Protein AF-A0A2S0X0D0-F1 (afdb_monomer)

Mean predicted aligned error: 19.36 Å

Sequence (242 aa):
MPTRSPTGRLVRTFDMPSSLVGGAATLRWREGRSEGPDQRSAAPPPPLPEPRTGLAVRLSVTADQSASEPEASLADEPEVRRALAAGDRTSVSTVVAGHPSSPLAWTELADLADSEGRAIESFAFASVAADFAREQLTAAGWQPGDLVPWSDEPNRAYLRALDTQRRAAQSLGLGDRAARLADELATADAGAPARIASEFTPTQLITIISTSETFTPATSVETHTGDPLAEPAASDAAAGED

Solvent-accessible surface area (backbone atoms only — not comparable to full-atom values): 15730 Å² total; per-residue (Å²): 136,90,82,82,86,85,86,89,80,86,77,82,81,82,87,75,86,88,82,82,86,89,82,86,83,80,86,75,88,78,90,79,88,78,84,87,86,85,91,79,90,85,86,83,84,84,86,84,83,83,90,79,89,75,96,69,86,72,81,74,76,70,81,72,71,68,75,74,68,88,69,33,54,43,78,81,55,69,66,59,54,48,52,60,70,73,43,59,85,83,42,40,64,57,51,24,71,76,36,77,79,40,25,53,40,27,20,53,45,11,53,52,27,47,61,70,66,36,40,68,57,8,28,53,32,8,48,54,9,34,50,43,33,49,54,46,21,41,74,60,68,40,54,97,76,51,54,41,50,64,86,43,68,47,32,40,31,36,54,49,8,33,51,49,25,22,54,20,26,50,78,72,68,36,55,73,59,19,51,53,33,50,54,50,40,43,50,24,26,72,61,42,66,63,48,44,60,71,77,61,54,62,75,71,80,77,72,73,72,72,85,80,82,78,79,80,81,78,76,83,80,83,85,83,86,80,84,86,90,82,83,94,79,80,91,81,85,87,83,82,89,134

pLDDT: mean 72.78, std 25.24, range [27.59, 98.81]

Structure (mmCIF, N/CA/C/O backbone):
data_AF-A0A2S0X0D0-F1
#
_entry.id   AF-A0A2S0X0D0-F1
#
loop_
_atom_site.group_PDB
_atom_site.id
_atom_site.type_symbol
_atom_site.label_atom_id
_atom_site.label_alt_id
_atom_site.label_comp_id
_atom_site.label_asym_id
_atom_site.label_entity_id
_atom_site.label_seq_id
_atom_site.pdbx_PDB_ins_code
_atom_site.Cartn_x
_atom_site.Cartn_y
_atom_site.Cartn_z
_atom_site.occupancy
_atom_site.B_iso_or_equiv
_atom_site.auth_seq_id
_atom_site.auth_comp_id
_atom_site.auth_asym_id
_atom_site.auth_atom_id
_atom_site.pdbx_PDB_model_num
ATOM 1 N N . MET A 1 1 ? -28.721 -32.903 32.006 1.00 27.59 1 MET A N 1
ATOM 2 C CA . MET A 1 1 ? -28.078 -32.323 33.208 1.00 27.59 1 MET A CA 1
ATOM 3 C C . MET A 1 1 ? -26.583 -32.627 33.154 1.00 27.59 1 MET A C 1
ATOM 5 O O . MET A 1 1 ? -26.230 -33.594 32.498 1.00 27.59 1 MET A O 1
ATOM 9 N N . PRO A 1 2 ? -25.732 -31.734 33.676 1.00 43.16 2 PRO A N 1
ATOM 10 C CA . PRO A 1 2 ? -24.650 -31.040 32.958 1.00 43.16 2 PRO A CA 1
ATOM 11 C C . PRO A 1 2 ? -23.263 -31.627 33.356 1.00 43.16 2 PRO A C 1
ATOM 13 O O . PRO A 1 2 ? -23.245 -32.633 34.044 1.00 43.16 2 PRO A O 1
ATOM 16 N N . THR A 1 3 ? -22.059 -31.204 32.946 1.00 38.88 3 THR A N 1
ATOM 17 C CA . THR A 1 3 ? -21.453 -29.869 32.786 1.00 38.88 3 THR A CA 1
ATOM 18 C C . THR A 1 3 ? -20.073 -29.967 32.088 1.00 38.88 3 THR A C 1
ATOM 20 O O . THR A 1 3 ? -19.271 -30.818 32.453 1.00 38.88 3 THR A O 1
ATOM 23 N N . ARG A 1 4 ? -19.797 -29.001 31.195 1.00 33.59 4 ARG A N 1
ATOM 24 C CA . ARG A 1 4 ? -18.553 -28.212 30.974 1.00 33.59 4 ARG A CA 1
ATOM 25 C C . ARG A 1 4 ? -17.163 -28.870 30.774 1.00 33.59 4 ARG A C 1
ATOM 27 O O . ARG A 1 4 ? -16.582 -29.440 31.687 1.00 33.59 4 ARG A O 1
ATOM 34 N N . SER A 1 5 ? -16.569 -28.548 29.613 1.00 45.56 5 SER A N 1
ATOM 35 C CA . SER A 1 5 ? -15.119 -28.431 29.326 1.00 45.56 5 SER A CA 1
ATOM 36 C C . SER A 1 5 ? -14.435 -27.343 30.183 1.00 45.56 5 SER A C 1
ATOM 38 O O . SER A 1 5 ? -15.152 -26.513 30.753 1.00 45.56 5 SER A O 1
ATOM 40 N N . PRO A 1 6 ? -13.082 -27.257 30.238 1.00 52.06 6 PRO A N 1
ATOM 41 C CA . PRO A 1 6 ? -12.388 -26.416 29.239 1.00 52.06 6 PRO A CA 1
ATOM 42 C C . PRO A 1 6 ? -10.907 -26.775 28.898 1.00 52.06 6 PRO A C 1
ATOM 44 O O . PRO A 1 6 ? -10.131 -27.213 29.735 1.00 52.06 6 PRO A O 1
ATOM 47 N N . THR A 1 7 ? -10.525 -26.476 27.650 1.00 49.34 7 THR A N 1
ATOM 48 C CA . THR A 1 7 ? -9.229 -25.893 27.222 1.00 49.34 7 THR A CA 1
ATOM 49 C C . THR A 1 7 ? -7.911 -26.660 27.444 1.00 49.34 7 THR A C 1
ATOM 51 O O . THR A 1 7 ? -7.270 -26.544 28.482 1.00 49.34 7 THR A O 1
ATOM 54 N N . GLY A 1 8 ? -7.398 -27.286 26.376 1.00 39.06 8 GLY A N 1
ATOM 55 C CA . GLY A 1 8 ? -5.989 -27.678 26.229 1.00 39.06 8 GLY A CA 1
ATOM 56 C C . GLY A 1 8 ? -5.302 -26.868 25.125 1.00 39.06 8 GLY A C 1
ATOM 57 O O . GLY A 1 8 ? -5.227 -27.310 23.983 1.00 39.06 8 GLY A O 1
ATOM 58 N N . ARG A 1 9 ? -4.834 -25.658 25.454 1.00 44.38 9 ARG A N 1
ATOM 59 C CA . ARG A 1 9 ? -3.967 -24.824 24.603 1.00 44.38 9 ARG A CA 1
ATOM 60 C C . ARG A 1 9 ? -2.523 -25.309 24.786 1.00 44.38 9 ARG A C 1
ATOM 62 O O . ARG A 1 9 ? -1.982 -25.175 25.879 1.00 44.38 9 ARG A O 1
ATOM 69 N N . LEU A 1 10 ? -1.895 -25.848 23.740 1.00 42.38 10 LEU A N 1
ATOM 70 C CA . LEU A 1 10 ? -0.453 -26.117 23.735 1.00 42.38 10 LEU A CA 1
ATOM 71 C C . LEU A 1 10 ? 0.308 -24.785 23.669 1.00 42.38 10 LEU A C 1
ATOM 73 O O . LEU A 1 10 ? 0.373 -24.143 22.624 1.00 42.38 10 LEU A O 1
ATOM 77 N N . VAL A 1 11 ? 0.875 -24.373 24.801 1.00 42.16 11 VAL A N 1
ATOM 78 C CA . VAL A 1 11 ? 1.899 -23.328 24.873 1.00 42.16 11 VAL A CA 1
ATOM 79 C C . VAL A 1 11 ? 3.243 -24.019 24.654 1.00 42.16 11 VAL A C 1
ATOM 81 O O . VAL A 1 11 ? 3.678 -24.801 25.495 1.00 42.16 11 VAL A O 1
ATOM 84 N N . ARG A 1 12 ? 3.902 -23.767 23.518 1.00 44.38 12 ARG A N 1
ATOM 85 C CA . ARG A 1 12 ? 5.331 -24.070 23.377 1.00 44.38 12 ARG A CA 1
ATOM 86 C C . ARG A 1 12 ? 6.108 -22.959 24.078 1.00 44.38 12 ARG A C 1
ATOM 88 O O . ARG A 1 12 ? 6.278 -21.877 23.530 1.00 44.38 12 ARG A O 1
ATOM 95 N N . THR A 1 13 ? 6.538 -23.231 25.303 1.00 42.97 13 THR A N 1
ATOM 96 C CA . THR A 1 13 ? 7.598 -22.490 25.990 1.00 42.97 13 THR A CA 1
ATOM 97 C C . THR A 1 13 ? 8.904 -22.706 25.233 1.00 42.97 13 THR A C 1
ATOM 99 O O . THR A 1 13 ? 9.394 -23.832 25.159 1.00 42.97 13 THR A O 1
ATOM 102 N N . PHE A 1 14 ? 9.435 -21.643 24.631 1.00 36.97 14 PHE A N 1
ATOM 103 C CA . PHE A 1 14 ? 10.783 -21.630 24.075 1.00 36.97 14 PHE A CA 1
ATOM 104 C C . PHE A 1 14 ? 11.721 -21.093 25.159 1.00 36.97 14 PHE A C 1
ATOM 106 O O . PHE A 1 14 ? 11.665 -19.919 25.518 1.00 36.97 14 PHE A O 1
ATOM 113 N N . ASP A 1 15 ? 12.497 -22.006 25.731 1.00 38.94 15 ASP A N 1
ATOM 114 C CA . ASP A 1 15 ? 13.543 -21.753 26.716 1.00 38.94 15 ASP A CA 1
ATOM 115 C C . ASP A 1 15 ? 14.796 -21.250 25.975 1.00 38.94 15 ASP A C 1
ATOM 117 O O . ASP A 1 15 ? 15.250 -21.879 25.016 1.00 38.94 15 ASP A O 1
ATOM 121 N N . MET A 1 16 ? 15.316 -20.086 26.366 1.00 43.91 16 MET A N 1
ATOM 122 C CA . MET A 1 16 ? 16.569 -19.518 25.852 1.00 43.91 16 MET A CA 1
ATOM 123 C C . MET A 1 16 ? 17.591 -19.474 26.993 1.00 43.91 16 MET A C 1
ATOM 125 O O . MET A 1 16 ? 17.271 -18.938 28.057 1.00 43.91 16 MET A O 1
ATOM 129 N N . PRO A 1 17 ? 18.826 -19.971 26.799 1.00 54.91 17 PRO A N 1
ATOM 130 C CA . PRO A 1 17 ? 19.846 -19.897 27.826 1.00 54.91 17 PRO A CA 1
ATOM 131 C C . PRO A 1 17 ? 20.447 -18.489 27.922 1.00 54.91 17 PRO A C 1
ATOM 133 O O . PRO A 1 17 ? 20.983 -17.936 26.962 1.00 54.91 17 PRO A O 1
ATOM 136 N N . SER A 1 18 ? 20.398 -17.952 29.141 1.00 41.56 18 SER A N 1
ATOM 137 C CA . SER A 1 18 ? 21.202 -16.832 29.630 1.00 41.56 18 SER A CA 1
ATOM 138 C C . SER A 1 18 ? 22.698 -17.125 29.524 1.00 41.56 18 SER A C 1
ATOM 140 O O . SER A 1 18 ? 23.140 -18.152 30.039 1.00 41.56 18 SER A O 1
ATOM 142 N N . SER A 1 19 ? 23.490 -16.180 29.000 1.00 39.50 19 SER A N 1
ATOM 143 C CA . SER A 1 19 ? 24.753 -15.739 29.626 1.00 39.50 19 SER A CA 1
ATOM 144 C C . SER A 1 19 ? 25.438 -14.577 28.896 1.00 39.50 19 SER A C 1
ATOM 146 O O . SER A 1 19 ? 25.469 -14.537 27.671 1.00 39.50 19 SER A O 1
ATOM 148 N N . LEU A 1 20 ? 26.078 -13.740 29.730 1.00 40.62 20 LEU A N 1
ATOM 149 C CA . LEU A 1 20 ? 27.108 -12.708 29.485 1.00 40.62 20 LEU A CA 1
ATOM 150 C C . LEU A 1 20 ? 26.586 -11.350 28.982 1.00 40.62 20 LEU A C 1
ATOM 152 O O . LEU A 1 20 ? 26.280 -11.181 27.813 1.00 40.62 20 LEU A O 1
ATOM 156 N N . VAL A 1 21 ? 26.316 -10.357 29.842 1.00 36.69 21 VAL A N 1
ATOM 157 C CA . VAL A 1 21 ? 27.215 -9.572 30.730 1.00 36.69 21 VAL A CA 1
ATOM 158 C C . VAL A 1 21 ? 28.409 -8.945 30.003 1.00 36.69 21 VAL A C 1
ATOM 160 O O . VAL A 1 21 ? 29.403 -9.611 29.743 1.00 36.69 21 VAL A O 1
ATOM 163 N N . GLY A 1 22 ? 28.337 -7.615 29.863 1.00 33.38 22 GLY A N 1
ATOM 164 C CA . GLY A 1 22 ? 29.472 -6.715 30.081 1.00 33.38 22 GLY A CA 1
ATOM 165 C C . GLY A 1 22 ? 30.058 -6.048 28.838 1.00 33.38 22 GLY A C 1
ATOM 166 O O . GLY A 1 22 ? 30.705 -6.701 28.032 1.00 33.38 22 GLY A O 1
ATOM 167 N N . GLY A 1 23 ? 29.933 -4.718 28.745 1.00 34.59 23 GLY A N 1
ATOM 168 C CA . GLY A 1 23 ? 30.764 -3.928 27.830 1.00 34.59 23 GLY A CA 1
ATOM 169 C C . GLY A 1 23 ? 30.219 -2.547 27.478 1.00 34.59 23 GLY A C 1
ATOM 170 O O . GLY A 1 23 ? 29.888 -2.299 26.326 1.00 34.59 23 GLY A O 1
ATOM 171 N N . ALA A 1 24 ? 30.134 -1.634 28.449 1.00 37.81 24 ALA A N 1
ATOM 172 C CA . ALA A 1 24 ? 29.925 -0.215 28.166 1.00 37.81 24 ALA A CA 1
ATOM 173 C C . ALA A 1 24 ? 31.197 0.374 27.526 1.00 37.81 24 ALA A C 1
ATOM 175 O O . ALA A 1 24 ? 32.248 0.419 28.164 1.00 37.81 24 ALA A O 1
ATOM 176 N N . ALA A 1 25 ? 31.107 0.817 26.271 1.00 37.94 25 ALA A N 1
ATOM 177 C CA . ALA A 1 25 ? 32.189 1.503 25.573 1.00 37.94 25 ALA A CA 1
ATOM 178 C C . ALA A 1 25 ? 32.072 3.021 25.784 1.00 37.94 25 ALA A C 1
ATOM 180 O O . ALA A 1 25 ? 31.285 3.704 25.133 1.00 37.94 25 ALA A O 1
ATOM 181 N N . THR A 1 26 ? 32.860 3.560 26.712 1.00 43.97 26 THR A N 1
ATOM 182 C CA . THR A 1 26 ? 33.075 5.001 26.878 1.00 43.97 26 THR A CA 1
ATOM 183 C C . THR A 1 26 ? 34.077 5.492 25.831 1.00 43.97 26 THR A C 1
ATOM 185 O O . THR A 1 26 ? 35.267 5.184 25.892 1.00 43.97 26 THR A O 1
ATOM 188 N N . LEU A 1 27 ? 33.605 6.290 24.873 1.00 35.12 27 LEU A N 1
ATOM 189 C CA . LEU A 1 27 ? 34.458 7.029 23.942 1.00 35.12 27 LEU A CA 1
ATOM 190 C C . LEU A 1 27 ? 35.127 8.195 24.682 1.00 35.12 27 LEU A C 1
ATOM 192 O O . LEU A 1 27 ? 34.501 9.202 25.007 1.00 35.12 27 LEU A O 1
ATOM 196 N N . ARG A 1 28 ? 36.422 8.038 24.968 1.00 42.31 28 ARG A N 1
ATOM 197 C CA . ARG A 1 28 ? 37.290 9.071 25.542 1.00 42.31 28 ARG A CA 1
ATOM 198 C C . ARG A 1 28 ? 38.014 9.802 24.411 1.00 42.31 28 ARG A C 1
ATOM 200 O O . ARG A 1 28 ? 38.946 9.257 23.824 1.00 42.31 28 ARG A O 1
ATOM 207 N N . TRP A 1 29 ? 37.612 11.043 24.148 1.00 32.16 29 TRP A N 1
ATOM 208 C CA . TRP A 1 29 ? 38.350 11.983 23.303 1.00 32.16 29 TRP A CA 1
ATOM 209 C C . TRP A 1 29 ? 39.761 12.221 23.867 1.00 32.16 29 TRP A C 1
ATOM 211 O O . TRP A 1 29 ? 39.926 12.497 25.058 1.00 32.16 29 TRP A O 1
ATOM 221 N N . ARG A 1 30 ? 40.788 12.087 23.017 1.00 41.81 30 ARG A N 1
ATOM 222 C CA . ARG A 1 30 ? 42.187 12.412 23.325 1.00 41.81 30 ARG A CA 1
ATOM 223 C C . ARG A 1 30 ? 42.607 13.607 22.471 1.00 41.81 30 ARG A C 1
ATOM 225 O O . ARG A 1 30 ? 42.846 13.461 21.280 1.00 41.81 30 ARG A O 1
ATOM 232 N N . GLU A 1 31 ? 42.716 14.756 23.125 1.00 41.22 31 GLU A N 1
ATOM 233 C CA . GLU A 1 31 ? 43.345 15.978 22.624 1.00 41.22 31 GLU A CA 1
ATOM 234 C C . GLU A 1 31 ? 44.841 15.715 22.371 1.00 41.22 31 GLU A C 1
ATOM 236 O O . GLU A 1 31 ? 45.587 15.374 23.294 1.00 41.22 31 GLU A O 1
ATOM 241 N N . GLY A 1 32 ? 45.275 15.831 21.118 1.00 38.59 32 GLY A N 1
ATOM 242 C CA . GLY A 1 32 ? 46.667 15.681 20.705 1.00 38.59 32 GLY A CA 1
ATOM 243 C C . GLY A 1 32 ? 47.244 17.020 20.269 1.00 38.59 32 GLY A C 1
ATOM 244 O O . GLY A 1 32 ? 47.163 17.378 19.100 1.00 38.59 32 GLY A O 1
ATOM 245 N N . ARG A 1 33 ? 47.849 17.751 21.210 1.00 42.00 33 ARG A N 1
ATOM 246 C CA . ARG A 1 33 ? 48.748 18.874 20.920 1.00 42.00 33 ARG A CA 1
ATOM 247 C C . ARG A 1 33 ? 50.079 18.291 20.434 1.00 42.00 33 ARG A C 1
ATOM 249 O O . ARG A 1 33 ? 50.662 17.453 21.120 1.00 42.00 33 ARG A O 1
ATOM 256 N N . SER A 1 34 ? 50.573 18.711 19.276 1.00 38.59 34 SER A N 1
ATOM 257 C CA . SER A 1 34 ? 51.947 18.417 18.855 1.00 38.59 34 SER A CA 1
ATOM 258 C C . SER A 1 34 ? 52.547 19.643 18.184 1.00 38.59 34 SER A C 1
ATOM 260 O O . SER A 1 34 ? 52.054 20.131 17.170 1.00 38.59 34 SER A O 1
ATOM 262 N N . GLU A 1 35 ? 53.571 20.164 18.851 1.00 38.06 35 GLU A N 1
ATOM 263 C CA . GLU A 1 35 ? 54.447 21.245 18.422 1.00 38.06 35 GLU A CA 1
ATOM 264 C C . GLU A 1 35 ? 55.331 20.780 17.250 1.00 38.06 35 GLU A C 1
ATOM 266 O O . GLU A 1 35 ? 55.657 19.597 17.135 1.00 38.06 35 GLU A O 1
ATOM 271 N N . GLY A 1 36 ? 55.676 21.715 16.359 1.00 41.19 36 GLY A N 1
ATOM 272 C CA . GLY A 1 36 ? 56.482 21.460 15.160 1.00 41.19 36 GLY A CA 1
ATOM 273 C C . GLY A 1 36 ? 57.984 21.320 15.430 1.00 41.19 36 GLY A C 1
ATOM 274 O O . GLY A 1 36 ? 58.429 21.407 16.575 1.00 41.19 36 GLY A O 1
ATOM 275 N N . PRO A 1 37 ? 58.781 21.170 14.358 1.00 45.69 37 PRO A N 1
ATOM 276 C CA . PRO A 1 37 ? 60.040 21.909 14.340 1.00 45.69 37 PRO A CA 1
ATOM 277 C C . PRO A 1 37 ? 60.432 22.517 12.979 1.00 45.69 37 PRO A C 1
ATOM 279 O O . PRO A 1 37 ? 60.102 22.021 11.906 1.00 45.69 37 PRO A O 1
ATOM 282 N N . ASP A 1 38 ? 61.219 23.583 13.124 1.00 40.62 38 ASP A N 1
ATOM 283 C CA . ASP A 1 38 ? 62.334 24.055 12.300 1.00 40.62 38 ASP A CA 1
ATOM 284 C C . ASP A 1 38 ? 62.131 24.637 10.893 1.00 40.62 38 ASP A C 1
ATOM 286 O O . ASP A 1 38 ? 62.001 23.969 9.870 1.00 40.62 38 ASP A O 1
ATOM 290 N N . GLN A 1 39 ? 62.327 25.958 10.864 1.00 49.19 39 GLN A N 1
ATOM 291 C CA . GLN A 1 39 ? 62.742 26.739 9.710 1.00 49.19 39 GLN A CA 1
ATOM 292 C C . GLN A 1 39 ? 64.255 26.628 9.474 1.00 49.19 39 GLN A C 1
ATOM 294 O O . GLN A 1 39 ? 65.041 27.154 10.264 1.00 49.19 39 GLN A O 1
ATOM 299 N N . ARG A 1 40 ? 64.666 26.081 8.322 1.00 41.12 40 ARG A N 1
ATOM 300 C CA . ARG A 1 40 ? 65.906 26.478 7.629 1.00 41.12 40 ARG A CA 1
ATOM 301 C C . ARG A 1 40 ? 65.708 26.484 6.106 1.00 41.12 40 ARG A C 1
ATOM 303 O O . ARG A 1 40 ? 65.252 25.516 5.514 1.00 41.12 40 ARG A O 1
ATOM 310 N N . SER A 1 41 ? 66.066 27.628 5.530 1.00 46.88 41 SER A N 1
ATOM 311 C CA . SER A 1 41 ? 66.026 28.101 4.141 1.00 46.88 41 SER A CA 1
ATOM 312 C C . SER A 1 41 ? 66.344 27.120 3.004 1.00 46.88 41 SER A C 1
ATOM 314 O O . SER A 1 41 ? 67.359 26.432 3.075 1.00 46.88 41 SER A O 1
ATOM 316 N N . ALA A 1 42 ? 65.638 27.274 1.868 1.00 40.66 42 ALA A N 1
ATOM 317 C CA . ALA A 1 42 ? 66.255 27.310 0.528 1.00 40.66 42 ALA A CA 1
ATOM 318 C C . ALA A 1 42 ? 65.349 27.911 -0.588 1.00 40.66 42 ALA A C 1
ATOM 320 O O . ALA A 1 42 ? 64.301 27.362 -0.904 1.00 40.66 42 ALA A O 1
ATOM 321 N N . ALA A 1 43 ? 65.881 28.968 -1.225 1.00 52.97 43 ALA A N 1
ATOM 322 C CA . ALA A 1 43 ? 65.736 29.455 -2.616 1.00 52.97 43 ALA A CA 1
ATOM 323 C C . ALA A 1 43 ? 64.451 30.190 -3.123 1.00 52.97 43 ALA A C 1
ATOM 325 O O . ALA A 1 43 ? 63.334 29.775 -2.831 1.00 52.97 43 ALA A O 1
ATOM 326 N N . PRO A 1 44 ? 64.612 31.288 -3.912 1.00 62.41 44 PRO A N 1
ATOM 327 C CA . PRO A 1 44 ? 63.537 32.209 -4.319 1.00 62.41 44 PRO A CA 1
ATOM 328 C C . PRO A 1 44 ? 62.768 31.772 -5.588 1.00 62.41 44 PRO A C 1
ATOM 330 O O . PRO A 1 44 ? 63.309 31.022 -6.403 1.00 62.41 44 PRO A O 1
ATOM 333 N N . PRO A 1 45 ? 61.532 32.272 -5.803 1.00 67.50 45 PRO A N 1
ATOM 334 C CA . PRO A 1 45 ? 60.714 31.932 -6.970 1.00 67.50 45 PRO A CA 1
ATOM 335 C C . PRO A 1 45 ? 61.133 32.693 -8.251 1.00 67.50 45 PRO A C 1
ATOM 337 O O . PRO A 1 45 ? 61.626 33.821 -8.160 1.00 67.50 45 PRO A O 1
ATOM 340 N N . PRO A 1 46 ? 60.916 32.120 -9.454 1.00 73.44 46 PRO A N 1
ATOM 341 C CA . PRO A 1 46 ? 61.171 32.794 -10.732 1.00 73.44 46 PRO A CA 1
ATOM 342 C C . PRO A 1 46 ? 60.108 33.872 -11.053 1.00 73.44 46 PRO A C 1
ATOM 344 O O . PRO A 1 46 ? 58.970 33.756 -10.592 1.00 73.44 46 PRO A O 1
ATOM 347 N N . PRO A 1 47 ? 60.429 34.908 -11.860 1.00 67.69 47 PRO A N 1
ATOM 348 C CA . PRO A 1 47 ? 59.482 35.973 -12.188 1.00 67.69 47 PRO A CA 1
ATOM 349 C C . PRO A 1 47 ? 58.521 35.633 -13.350 1.00 67.69 47 PRO A C 1
ATOM 351 O O . PRO A 1 47 ? 58.939 35.131 -14.388 1.00 67.69 47 PRO A O 1
ATOM 354 N N . LEU A 1 48 ? 57.245 35.963 -13.094 1.00 54.75 48 LEU A N 1
ATOM 355 C CA . LEU A 1 48 ? 56.068 36.366 -13.904 1.00 54.75 48 LEU A CA 1
ATOM 356 C C . LEU A 1 48 ? 55.915 35.992 -15.395 1.00 54.75 48 LEU A C 1
ATOM 358 O O . LEU A 1 48 ? 56.843 36.085 -16.195 1.00 54.75 48 LEU A O 1
ATOM 362 N N . PRO A 1 49 ? 54.645 35.806 -15.814 1.00 53.81 49 PRO A N 1
ATOM 363 C CA . PRO A 1 49 ? 54.135 36.593 -16.945 1.00 53.81 49 PRO A CA 1
ATOM 364 C C . PRO A 1 49 ? 52.837 37.398 -16.676 1.00 53.81 49 PRO A C 1
ATOM 366 O O . PRO A 1 49 ? 51.993 37.025 -15.867 1.00 53.81 49 PRO A O 1
ATOM 369 N N . GLU A 1 50 ? 52.744 38.504 -17.422 1.00 58.62 50 GLU A N 1
ATOM 370 C CA . GLU A 1 50 ? 51.757 39.602 -17.544 1.00 58.62 50 GLU A CA 1
ATOM 371 C C . GLU A 1 50 ? 50.239 39.265 -17.521 1.00 58.62 50 GLU A C 1
ATOM 373 O O . GLU A 1 50 ? 49.828 38.152 -17.870 1.00 58.62 50 GLU A O 1
ATOM 378 N N . PRO A 1 51 ? 49.372 40.260 -17.209 1.00 49.59 51 PRO A N 1
ATOM 379 C CA . PRO A 1 51 ? 47.918 40.103 -17.150 1.00 49.59 51 PRO A CA 1
ATOM 380 C C . PRO A 1 51 ? 47.283 39.976 -18.543 1.00 49.59 51 PRO A C 1
ATOM 382 O O . PRO A 1 51 ? 47.345 40.885 -19.371 1.00 49.59 51 PRO A O 1
ATOM 385 N N . ARG A 1 52 ? 46.583 38.864 -18.790 1.00 42.81 52 ARG A N 1
ATOM 386 C CA . ARG A 1 52 ? 45.710 38.721 -19.962 1.00 42.81 52 ARG A CA 1
ATOM 387 C C . ARG A 1 52 ? 44.292 39.173 -19.634 1.00 42.81 52 ARG A C 1
ATOM 389 O O . ARG A 1 52 ? 43.540 38.475 -18.961 1.00 42.81 52 ARG A O 1
ATOM 396 N N . THR A 1 53 ? 43.928 40.332 -20.172 1.00 49.69 53 THR A N 1
ATOM 397 C CA . THR A 1 53 ? 42.542 40.733 -20.420 1.00 49.69 53 THR A CA 1
ATOM 398 C C . THR A 1 53 ? 41.873 39.711 -21.339 1.00 49.69 53 THR A C 1
ATOM 400 O O . THR A 1 53 ? 42.392 39.395 -22.408 1.00 49.69 53 THR A O 1
ATOM 403 N N . GLY A 1 54 ? 40.710 39.207 -20.933 1.00 41.16 54 GLY A N 1
ATOM 404 C CA . GLY A 1 54 ? 39.901 38.302 -21.743 1.00 41.16 54 GLY A CA 1
ATOM 405 C C . GLY A 1 54 ? 38.768 37.701 -20.927 1.00 41.16 54 GLY A C 1
ATOM 406 O O . GLY A 1 54 ? 38.849 36.553 -20.503 1.00 41.16 54 GLY A O 1
ATOM 407 N N . LEU A 1 55 ? 37.721 38.491 -20.687 1.00 52.72 55 LEU A N 1
ATOM 408 C CA . LEU A 1 55 ? 36.458 38.019 -20.130 1.00 52.72 55 LEU A CA 1
ATOM 409 C C . LEU A 1 55 ? 35.801 37.070 -21.148 1.00 52.72 55 LEU A C 1
ATOM 411 O O . LEU A 1 55 ? 35.048 37.493 -22.017 1.00 52.72 55 LEU A O 1
ATOM 415 N N . ALA A 1 56 ? 36.123 35.785 -21.062 1.00 48.69 56 ALA A N 1
ATOM 416 C CA . ALA A 1 56 ? 35.393 34.719 -21.726 1.00 48.69 56 ALA A CA 1
ATOM 417 C C . ALA A 1 56 ? 34.798 33.841 -20.629 1.00 48.69 56 ALA A C 1
ATOM 419 O O . ALA A 1 56 ? 35.424 32.890 -20.162 1.00 48.69 56 ALA A O 1
ATOM 420 N N . VAL A 1 57 ? 33.579 34.183 -20.204 1.00 46.97 57 VAL A N 1
ATOM 421 C CA . VAL A 1 57 ? 32.716 33.253 -19.473 1.00 46.97 57 VAL A CA 1
ATOM 422 C C . VAL A 1 57 ? 32.424 32.107 -20.436 1.00 46.97 57 VAL A C 1
ATOM 424 O O . VAL A 1 57 ? 31.487 32.150 -21.229 1.00 46.97 57 VAL A O 1
ATOM 427 N N . ARG A 1 58 ? 33.284 31.088 -20.427 1.00 50.75 58 ARG A N 1
ATOM 428 C CA . ARG A 1 58 ? 32.940 29.789 -20.986 1.00 50.75 58 ARG A CA 1
ATOM 429 C C . ARG A 1 58 ? 31.976 29.180 -19.983 1.00 50.75 58 ARG A C 1
ATOM 431 O O . ARG A 1 58 ? 32.406 28.671 -18.951 1.00 50.75 58 ARG A O 1
ATOM 438 N N . LEU A 1 59 ? 30.679 29.299 -20.269 1.00 48.44 59 LEU A N 1
ATOM 439 C CA . LEU A 1 59 ? 29.652 28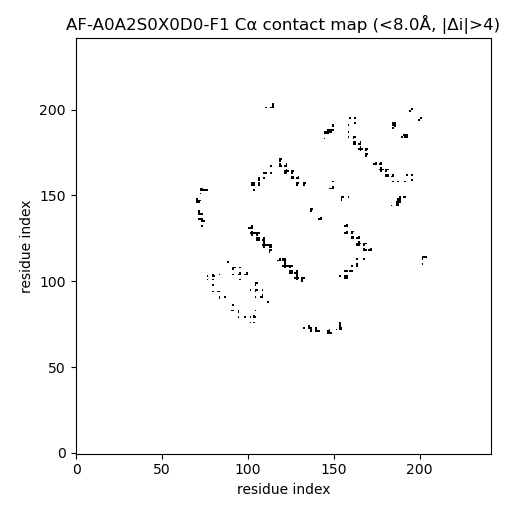.431 -19.702 1.00 48.44 59 LEU A CA 1
ATOM 440 C C . LEU A 1 59 ? 30.060 27.001 -20.042 1.00 48.44 59 LEU A C 1
ATOM 442 O O . LEU A 1 59 ? 29.738 26.463 -21.098 1.00 48.44 59 LEU A O 1
ATOM 446 N N . SER A 1 60 ? 30.859 26.424 -19.155 1.00 43.72 60 SER A N 1
ATOM 447 C CA . SER A 1 60 ? 31.086 24.999 -19.111 1.00 43.72 60 SER A CA 1
ATOM 448 C C . SER A 1 60 ? 29.774 24.444 -18.584 1.00 43.72 60 SER A C 1
ATOM 450 O O . SER A 1 60 ? 29.573 24.352 -17.379 1.00 43.72 60 SER A O 1
ATOM 452 N N . VAL A 1 61 ? 28.843 24.153 -19.493 1.00 47.47 61 VAL A N 1
ATOM 453 C CA . VAL A 1 61 ? 27.845 23.122 -19.235 1.00 47.47 61 VAL A CA 1
ATOM 454 C C . VAL A 1 61 ? 28.660 21.841 -19.161 1.00 47.47 61 VAL A C 1
ATOM 456 O O . VAL A 1 61 ? 28.876 21.154 -20.155 1.00 47.47 61 VAL A O 1
ATOM 459 N N . THR A 1 62 ? 29.218 21.563 -17.986 1.00 48.22 62 THR A N 1
ATOM 460 C CA . THR A 1 62 ? 29.443 20.181 -17.614 1.00 48.22 62 THR A CA 1
ATOM 461 C C . THR A 1 62 ? 28.052 19.582 -17.617 1.00 48.22 62 THR A C 1
ATOM 463 O O . THR A 1 62 ? 27.232 19.899 -16.755 1.00 48.22 62 THR A O 1
ATOM 466 N N . ALA A 1 63 ? 27.761 18.773 -18.633 1.00 51.06 63 ALA A N 1
ATOM 467 C CA . ALA A 1 63 ? 26.812 17.696 -18.467 1.00 51.06 63 ALA A CA 1
ATOM 468 C C . ALA A 1 63 ? 27.401 16.794 -17.376 1.00 51.06 63 ALA A C 1
ATOM 470 O O . ALA A 1 63 ? 28.034 15.781 -17.656 1.00 51.06 63 ALA A O 1
ATOM 471 N N . ASP A 1 64 ? 27.252 17.223 -16.123 1.00 42.53 64 ASP A N 1
ATOM 472 C CA . ASP A 1 64 ? 27.137 16.305 -15.013 1.00 42.53 64 ASP A CA 1
ATOM 473 C C . ASP A 1 64 ? 25.773 15.658 -15.233 1.00 42.53 64 ASP A C 1
ATOM 475 O O . ASP A 1 64 ? 24.738 16.097 -14.738 1.00 42.53 64 ASP A O 1
ATOM 479 N N . GLN A 1 65 ? 25.752 14.697 -16.157 1.00 51.31 65 GLN A N 1
ATOM 480 C CA . GLN A 1 65 ? 24.731 13.677 -16.157 1.00 51.31 65 GLN A CA 1
ATOM 481 C C . GLN A 1 65 ? 25.023 12.948 -14.855 1.00 51.31 65 GLN A C 1
ATOM 483 O O . GLN A 1 65 ? 25.886 12.070 -14.827 1.00 51.31 65 GLN A O 1
ATOM 488 N N . SER A 1 66 ? 24.428 13.451 -13.770 1.00 49.88 66 SER A N 1
ATOM 489 C CA . SER A 1 66 ? 24.476 12.830 -12.463 1.00 49.88 66 SER A CA 1
ATOM 490 C C . SER A 1 66 ? 24.252 11.358 -12.725 1.00 49.88 66 SER A C 1
ATOM 492 O O . SER A 1 66 ? 23.244 10.987 -13.331 1.00 49.88 66 SER A O 1
ATOM 494 N N . ALA A 1 67 ? 25.273 10.553 -12.437 1.00 41.75 67 ALA A N 1
ATOM 495 C CA . ALA A 1 67 ? 25.131 9.118 -12.487 1.00 41.75 67 ALA A CA 1
ATOM 496 C C . ALA A 1 67 ? 23.917 8.837 -11.611 1.00 41.75 67 ALA A C 1
ATOM 498 O O . ALA A 1 67 ? 23.971 9.126 -10.416 1.00 41.75 67 ALA A O 1
ATOM 499 N N . SER A 1 68 ? 22.806 8.438 -12.237 1.00 49.25 68 SER A N 1
ATOM 500 C CA . SER A 1 68 ? 21.593 8.071 -11.531 1.00 49.25 68 SER A CA 1
ATOM 501 C C . SER A 1 68 ? 22.040 7.115 -10.444 1.00 49.25 68 SER A C 1
ATOM 503 O O . SER A 1 68 ? 22.600 6.055 -10.745 1.00 49.25 68 SER A O 1
ATOM 505 N N . GLU A 1 69 ? 21.880 7.521 -9.185 1.00 51.62 69 GLU A N 1
ATOM 506 C CA . GLU A 1 69 ? 21.906 6.549 -8.104 1.00 51.62 69 GLU A CA 1
ATOM 507 C C . GLU A 1 69 ? 20.939 5.430 -8.515 1.00 51.62 69 GLU A C 1
ATOM 509 O O . GLU A 1 69 ? 19.982 5.717 -9.242 1.00 51.62 69 GLU A O 1
ATOM 514 N N . PRO A 1 70 ? 21.208 4.157 -8.192 1.00 54.75 70 PRO A N 1
ATOM 515 C CA . PRO A 1 70 ? 20.333 3.074 -8.613 1.00 54.75 70 PRO A CA 1
ATOM 516 C C . PRO A 1 70 ? 18.953 3.281 -7.974 1.00 54.75 70 PRO A C 1
ATOM 518 O O . PRO A 1 70 ? 18.706 2.859 -6.850 1.00 54.75 70 PRO A O 1
ATOM 521 N N . GLU A 1 71 ? 18.070 3.980 -8.685 1.00 70.00 71 GLU A N 1
ATOM 522 C CA . GLU A 1 71 ? 16.681 4.180 -8.314 1.00 70.00 71 GLU A CA 1
ATOM 523 C C . GLU A 1 71 ? 16.031 2.803 -8.397 1.00 70.00 71 GLU A C 1
ATOM 525 O O . GLU A 1 71 ? 15.909 2.204 -9.470 1.00 70.00 71 GLU A O 1
ATOM 530 N N . ALA A 1 72 ? 15.713 2.240 -7.235 1.00 83.62 72 ALA A N 1
ATOM 531 C CA . ALA A 1 72 ? 15.081 0.941 -7.182 1.00 83.62 72 ALA A CA 1
ATOM 532 C C . ALA A 1 72 ? 13.673 1.042 -7.768 1.00 83.62 72 ALA A C 1
ATOM 534 O O . ALA A 1 72 ? 12.879 1.902 -7.377 1.00 83.62 72 ALA A O 1
ATOM 535 N N . SER A 1 73 ? 13.373 0.143 -8.701 1.00 93.06 73 SER A N 1
ATOM 536 C CA . SER A 1 73 ? 12.105 0.122 -9.417 1.00 93.06 73 SER A CA 1
ATOM 537 C C . SER A 1 73 ? 11.446 -1.244 -9.271 1.00 93.06 73 SER A C 1
ATOM 539 O O . SER A 1 73 ? 12.108 -2.280 -9.383 1.00 93.06 73 SER A O 1
ATOM 541 N N . LEU A 1 74 ? 10.141 -1.253 -9.008 1.00 95.06 74 LEU A N 1
ATOM 542 C CA . LEU A 1 74 ? 9.332 -2.468 -9.078 1.00 95.06 74 LEU A CA 1
ATOM 543 C C . LEU A 1 74 ? 9.304 -3.024 -10.510 1.00 95.06 74 LEU A C 1
ATOM 545 O O . LEU A 1 74 ? 9.475 -2.292 -11.487 1.00 95.06 74 LEU A O 1
ATOM 549 N N . ALA A 1 75 ? 9.052 -4.328 -10.645 1.00 93.81 75 ALA A N 1
ATOM 550 C CA . ALA A 1 75 ? 8.823 -4.920 -11.956 1.00 93.81 75 ALA A CA 1
ATOM 551 C C . ALA A 1 75 ? 7.596 -4.274 -12.625 1.00 93.81 75 ALA A C 1
ATOM 553 O O . ALA A 1 75 ? 6.567 -4.060 -11.982 1.00 93.81 75 ALA A O 1
ATOM 554 N N . ASP A 1 76 ? 7.691 -3.968 -13.921 1.00 92.44 76 ASP A N 1
ATOM 555 C CA . ASP A 1 76 ? 6.522 -3.521 -14.679 1.00 92.44 76 ASP A CA 1
ATOM 556 C C . ASP A 1 76 ? 5.569 -4.703 -14.922 1.00 92.44 76 ASP A C 1
ATOM 558 O O . ASP A 1 76 ? 5.985 -5.752 -15.415 1.00 92.44 76 ASP A O 1
ATOM 562 N N . GLU A 1 77 ? 4.286 -4.514 -14.598 1.00 93.88 77 G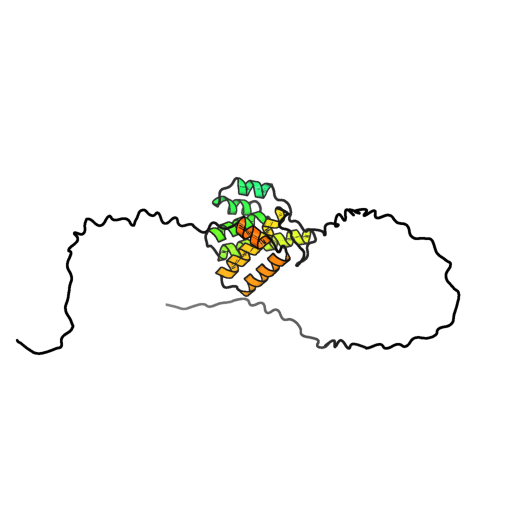LU A N 1
ATOM 563 C CA . GLU A 1 77 ? 3.224 -5.529 -14.690 1.00 93.88 77 GLU A CA 1
ATOM 564 C C . GLU A 1 77 ? 2.121 -5.090 -15.685 1.00 93.88 77 GLU A C 1
ATOM 566 O O . GLU A 1 77 ? 0.985 -4.774 -15.297 1.00 93.88 77 GLU A O 1
ATOM 571 N N . PRO A 1 78 ? 2.413 -5.011 -16.999 1.00 95.69 78 PRO A N 1
ATOM 572 C CA . PRO A 1 78 ? 1.476 -4.483 -17.989 1.00 95.69 78 PRO A CA 1
ATOM 573 C C . PRO A 1 78 ? 0.231 -5.361 -18.180 1.00 95.69 78 PRO A C 1
ATOM 575 O O . PRO A 1 78 ? -0.827 -4.866 -18.572 1.00 95.69 78 PRO A O 1
ATOM 578 N N . GLU A 1 79 ? 0.315 -6.668 -17.945 1.00 95.44 79 GLU A N 1
ATOM 579 C CA . GLU A 1 79 ? -0.835 -7.574 -17.917 1.00 95.44 79 GLU A CA 1
ATOM 580 C C . GLU A 1 79 ? -1.771 -7.298 -16.740 1.00 95.44 79 GLU A C 1
ATOM 582 O O . GLU A 1 79 ? -2.979 -7.208 -16.965 1.00 95.44 79 GLU A O 1
ATOM 587 N N . VAL A 1 80 ? -1.237 -7.062 -15.538 1.00 96.12 80 VAL A N 1
ATOM 588 C CA . VAL A 1 80 ? -2.038 -6.709 -14.357 1.00 96.12 80 VAL A CA 1
ATOM 589 C C . VAL A 1 80 ? -2.723 -5.366 -14.583 1.00 96.12 80 VAL A C 1
ATOM 591 O O . VAL A 1 80 ? -3.939 -5.256 -14.432 1.00 96.12 80 VAL A O 1
ATOM 594 N N . ARG A 1 81 ? -1.976 -4.361 -15.057 1.00 94.69 81 ARG A N 1
ATOM 595 C CA . ARG A 1 81 ? -2.515 -3.029 -15.372 1.00 94.69 81 ARG A CA 1
ATOM 596 C C . ARG A 1 81 ? -3.644 -3.091 -16.403 1.00 94.69 81 ARG A C 1
ATOM 598 O O . ARG A 1 81 ? -4.666 -2.428 -16.242 1.00 94.69 81 ARG A O 1
ATOM 605 N N . ARG A 1 82 ? -3.494 -3.909 -17.452 1.00 94.50 82 ARG A N 1
ATOM 606 C CA . ARG A 1 82 ? -4.555 -4.126 -18.452 1.00 94.50 82 ARG A CA 1
ATOM 607 C C . ARG A 1 82 ? -5.772 -4.833 -17.863 1.00 94.50 82 ARG A C 1
ATOM 609 O O . ARG A 1 82 ? -6.887 -4.445 -18.193 1.00 94.50 82 ARG A O 1
ATOM 616 N N . ALA A 1 83 ? -5.576 -5.843 -17.016 1.00 93.56 83 ALA A N 1
ATOM 617 C CA . ALA A 1 83 ? -6.675 -6.557 -16.370 1.00 93.56 83 ALA A CA 1
ATOM 618 C C . ALA A 1 83 ? -7.486 -5.630 -15.449 1.00 93.56 83 ALA A C 1
ATOM 620 O O . ALA A 1 83 ? -8.714 -5.628 -15.514 1.00 93.56 83 ALA A O 1
ATOM 621 N N . LEU A 1 84 ? -6.804 -4.791 -14.665 1.00 92.62 84 LEU A N 1
ATOM 622 C CA . LEU A 1 84 ? -7.425 -3.778 -13.808 1.00 92.62 84 LEU A CA 1
ATOM 623 C C . LEU A 1 84 ? -8.176 -2.712 -14.616 1.00 92.62 84 LEU A C 1
ATOM 625 O O . LEU A 1 84 ? -9.283 -2.340 -14.247 1.00 92.62 84 LEU A O 1
ATOM 629 N N . ALA A 1 85 ? -7.609 -2.250 -15.735 1.00 90.44 85 ALA A N 1
ATOM 630 C CA . ALA A 1 85 ? -8.237 -1.237 -16.585 1.00 90.44 85 ALA A CA 1
ATOM 631 C C . ALA A 1 85 ? -9.447 -1.759 -17.384 1.00 90.44 85 ALA A C 1
ATOM 633 O O . ALA A 1 85 ? -10.338 -0.984 -17.726 1.00 90.44 85 ALA A O 1
ATOM 634 N N . ALA A 1 86 ? -9.465 -3.050 -17.725 1.00 87.88 86 ALA A N 1
ATOM 635 C CA . ALA A 1 86 ? -10.565 -3.675 -18.460 1.00 87.88 86 ALA A CA 1
ATOM 636 C C . ALA A 1 86 ? -11.719 -4.129 -17.549 1.00 87.88 86 ALA A C 1
ATOM 638 O O . ALA A 1 86 ? -12.848 -4.270 -18.022 1.00 87.88 86 ALA A O 1
ATOM 639 N N . GLY A 1 87 ? -11.424 -4.410 -16.278 1.00 79.62 87 GLY A N 1
ATOM 640 C CA . GLY A 1 87 ? -12.389 -4.885 -15.293 1.00 79.62 87 GLY A CA 1
ATOM 641 C C . GLY A 1 87 ? -13.223 -3.770 -14.665 1.00 79.62 87 GLY A C 1
ATOM 642 O O . GLY A 1 87 ? -12.897 -2.587 -14.728 1.00 79.62 87 GLY A O 1
ATOM 643 N N . ASP A 1 88 ? -14.316 -4.165 -14.019 1.00 83.81 88 ASP A N 1
ATOM 644 C CA . ASP A 1 88 ? -15.036 -3.305 -13.085 1.00 83.81 88 ASP A CA 1
ATOM 645 C C . ASP A 1 88 ? -14.419 -3.396 -11.675 1.00 83.81 88 ASP A C 1
ATOM 647 O O . ASP A 1 88 ? -13.557 -4.233 -11.393 1.00 83.81 88 ASP A O 1
ATOM 651 N N . ARG A 1 89 ? -14.898 -2.561 -10.743 1.00 79.25 89 ARG A N 1
ATOM 652 C CA . ARG A 1 89 ? -14.444 -2.600 -9.340 1.00 79.25 89 ARG A CA 1
ATOM 653 C C . ARG A 1 89 ? -14.615 -3.980 -8.695 1.00 79.25 89 ARG A C 1
ATOM 655 O O . ARG A 1 89 ? -13.803 -4.364 -7.861 1.00 79.25 89 ARG A O 1
ATOM 662 N N . THR A 1 90 ? -15.637 -4.746 -9.080 1.00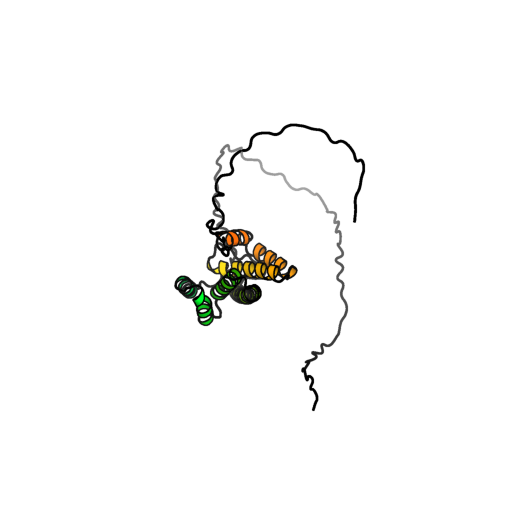 80.81 90 THR A N 1
ATOM 663 C CA . THR A 1 90 ? -15.892 -6.070 -8.487 1.00 80.81 90 THR A CA 1
ATOM 664 C C . THR A 1 90 ? -14.871 -7.125 -8.934 1.00 80.81 90 THR A C 1
ATOM 666 O O . THR A 1 90 ? -14.583 -8.068 -8.190 1.00 80.81 90 THR A O 1
ATOM 669 N N . SER A 1 91 ? -14.233 -6.915 -10.089 1.00 90.06 91 SER A N 1
ATOM 670 C CA . SER A 1 91 ? -13.239 -7.818 -10.672 1.00 90.06 91 SER A CA 1
ATOM 671 C C . SER A 1 91 ? -11.855 -7.755 -10.013 1.00 90.06 91 SER A C 1
ATOM 673 O O . SER A 1 91 ? -11.064 -8.678 -10.204 1.00 90.06 91 SER A O 1
ATOM 675 N N . VAL A 1 92 ? -11.545 -6.734 -9.202 1.00 93.88 92 VAL A N 1
ATOM 676 C CA . VAL A 1 92 ? -10.198 -6.540 -8.614 1.00 93.88 92 VAL A CA 1
ATOM 677 C C . VAL A 1 92 ? -9.745 -7.758 -7.797 1.00 93.88 92 VAL A C 1
ATOM 679 O O . VAL A 1 92 ? -8.615 -8.220 -7.935 1.00 93.88 92 VAL A O 1
ATOM 682 N N . SER A 1 93 ? -10.648 -8.359 -7.018 1.00 96.19 93 SER A N 1
ATOM 683 C CA . SER A 1 93 ? -10.360 -9.591 -6.262 1.00 96.19 93 SER A CA 1
ATOM 684 C C . SER A 1 93 ? -9.989 -10.784 -7.159 1.00 96.19 93 SER A C 1
ATOM 686 O O . SER A 1 93 ? -9.136 -11.594 -6.799 1.00 96.19 93 SER A O 1
ATOM 688 N N . THR A 1 94 ? -10.586 -10.872 -8.353 1.00 96.62 94 THR A N 1
ATOM 689 C CA . THR A 1 94 ? -10.264 -11.905 -9.349 1.00 96.62 94 THR A CA 1
ATOM 690 C C . THR A 1 94 ? -8.896 -11.652 -9.977 1.00 96.62 94 THR A C 1
ATOM 692 O O . THR A 1 94 ? -8.144 -12.601 -10.192 1.00 96.62 94 THR A O 1
ATOM 695 N N . VAL A 1 95 ? -8.531 -10.386 -10.213 1.00 96.94 95 VAL A N 1
ATOM 696 C CA . VAL A 1 95 ? -7.185 -10.021 -10.684 1.00 96.94 95 VAL A CA 1
ATOM 697 C C . VAL A 1 95 ? -6.127 -10.425 -9.657 1.00 96.94 95 VAL A C 1
ATOM 699 O O . VAL A 1 95 ? -5.150 -11.067 -10.031 1.00 96.94 95 VAL A O 1
ATOM 702 N N . VAL A 1 96 ? -6.349 -10.155 -8.365 1.00 97.94 96 VAL A N 1
ATOM 703 C CA . VAL A 1 96 ? -5.452 -10.616 -7.288 1.00 97.94 96 VAL A CA 1
ATOM 704 C C . VAL A 1 96 ? -5.329 -12.141 -7.282 1.00 97.94 96 VAL A C 1
ATOM 706 O O . VAL A 1 96 ? -4.225 -12.665 -7.186 1.00 97.94 96 VAL A O 1
ATOM 709 N N . ALA A 1 97 ? -6.433 -12.876 -7.441 1.00 97.62 97 ALA A N 1
ATOM 710 C CA . ALA A 1 97 ? -6.387 -14.338 -7.501 1.00 97.62 97 ALA A CA 1
ATOM 711 C C . ALA A 1 97 ? -5.593 -14.872 -8.712 1.00 97.62 97 ALA A C 1
ATOM 713 O O . ALA A 1 97 ? -4.961 -15.923 -8.610 1.00 97.62 97 ALA A O 1
ATOM 714 N N . GLY A 1 98 ? -5.609 -14.159 -9.843 1.00 97.56 98 GLY A N 1
ATOM 715 C CA . GLY A 1 98 ? -4.801 -14.479 -11.024 1.00 97.56 98 GLY A CA 1
ATOM 716 C C . GLY A 1 98 ? -3.331 -14.059 -10.910 1.00 97.56 98 GLY A C 1
ATOM 717 O O . GLY A 1 98 ? -2.472 -14.688 -11.524 1.00 97.56 98 GLY A O 1
ATOM 718 N N . HIS A 1 99 ? -3.042 -13.034 -10.104 1.00 97.25 99 HIS A N 1
ATOM 719 C CA . HIS A 1 99 ? -1.717 -12.434 -9.926 1.00 97.25 99 HIS A CA 1
ATOM 720 C C . HIS A 1 99 ? -1.377 -12.246 -8.432 1.00 97.25 99 HIS A C 1
ATOM 722 O O . HIS A 1 99 ? -1.182 -11.120 -7.973 1.00 97.25 99 HIS A O 1
ATOM 728 N N . PRO A 1 100 ? -1.289 -13.329 -7.638 1.00 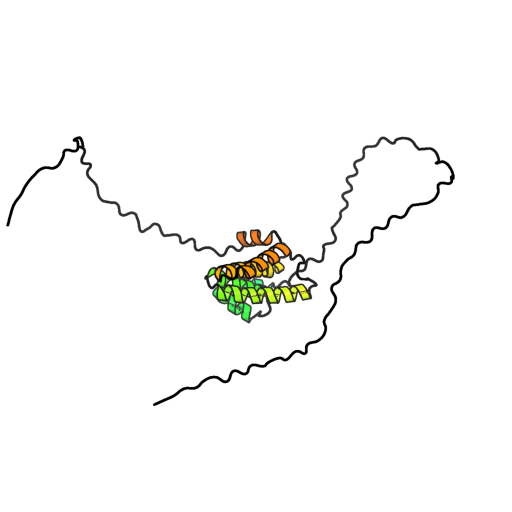97.56 100 PRO A N 1
ATOM 729 C CA . PRO A 1 100 ? -1.226 -13.234 -6.176 1.00 97.56 100 PRO A CA 1
ATOM 730 C C . PRO A 1 100 ? 0.069 -12.620 -5.630 1.00 97.56 100 PRO A C 1
ATOM 732 O O . PRO A 1 100 ? 0.094 -12.212 -4.473 1.00 97.56 100 PRO A O 1
ATOM 735 N N . SER A 1 101 ? 1.135 -12.553 -6.431 1.00 97.06 101 SER A N 1
ATOM 736 C CA . SER A 1 101 ? 2.404 -11.905 -6.075 1.00 97.06 101 SER A CA 1
ATOM 737 C C . SER A 1 101 ? 2.504 -10.448 -6.538 1.00 97.06 101 SER A C 1
ATOM 739 O O . SER A 1 101 ? 3.542 -9.833 -6.315 1.00 97.06 101 SER A O 1
ATOM 741 N N . SER A 1 102 ? 1.479 -9.909 -7.214 1.00 98.12 102 SER A N 1
ATOM 742 C CA . SER A 1 102 ? 1.489 -8.549 -7.767 1.00 98.12 102 SER A CA 1
ATOM 743 C C . SER A 1 102 ? 1.199 -7.511 -6.679 1.00 98.12 102 SER A C 1
ATOM 745 O O . SER A 1 102 ? 0.064 -7.452 -6.192 1.00 98.12 102 SER A O 1
ATOM 747 N N . PRO A 1 103 ? 2.159 -6.640 -6.317 1.00 98.19 103 PRO A N 1
ATOM 748 C CA . PRO A 1 103 ? 1.910 -5.544 -5.393 1.00 98.19 103 PRO A CA 1
ATOM 749 C C . PRO A 1 103 ? 0.842 -4.605 -5.948 1.00 98.19 103 PRO A C 1
ATOM 751 O O . PRO A 1 103 ? -0.013 -4.156 -5.195 1.00 98.19 103 PRO A O 1
ATOM 754 N N . LEU A 1 104 ? 0.836 -4.367 -7.267 1.00 97.81 104 LEU A N 1
ATOM 755 C CA . LEU A 1 104 ? -0.150 -3.512 -7.924 1.00 97.81 104 LEU A CA 1
ATOM 756 C C . LEU A 1 104 ? -1.581 -4.028 -7.722 1.00 97.81 104 LEU A C 1
ATOM 758 O O . LEU A 1 104 ? -2.460 -3.253 -7.346 1.00 97.81 104 LEU A O 1
ATOM 762 N N . ALA A 1 105 ? -1.820 -5.327 -7.927 1.00 98.00 105 ALA A N 1
ATOM 763 C CA . ALA A 1 105 ? -3.148 -5.911 -7.740 1.00 98.00 105 ALA A CA 1
ATOM 764 C C . ALA A 1 105 ? -3.630 -5.785 -6.283 1.00 98.00 105 ALA A C 1
ATOM 766 O O . ALA A 1 105 ? -4.790 -5.444 -6.038 1.00 98.00 105 ALA A O 1
ATOM 767 N N . TRP A 1 106 ? -2.741 -6.021 -5.312 1.00 98.56 106 TRP A N 1
ATOM 768 C CA . TRP A 1 106 ? -3.060 -5.861 -3.891 1.00 98.56 106 TRP A CA 1
ATOM 769 C C . TRP A 1 106 ? -3.307 -4.399 -3.500 1.00 98.56 106 TRP A C 1
ATOM 771 O O . TRP A 1 106 ? -4.224 -4.139 -2.721 1.00 98.56 106 TRP A O 1
ATOM 781 N N . THR A 1 107 ? -2.548 -3.449 -4.054 1.00 98.25 107 THR A N 1
ATOM 782 C CA . THR A 1 107 ? -2.752 -2.010 -3.830 1.00 98.25 107 THR A CA 1
ATOM 783 C C . THR A 1 107 ? -4.123 -1.558 -4.325 1.00 98.25 107 THR A C 1
ATOM 785 O O . THR A 1 107 ? -4.842 -0.895 -3.584 1.00 98.25 107 THR A O 1
ATOM 788 N N . GLU A 1 108 ? -4.543 -1.965 -5.527 1.00 97.00 108 GLU A N 1
ATOM 789 C CA . GLU A 1 108 ? -5.891 -1.645 -6.026 1.00 97.00 108 GLU A CA 1
ATOM 790 C C . GLU A 1 108 ? -6.994 -2.253 -5.152 1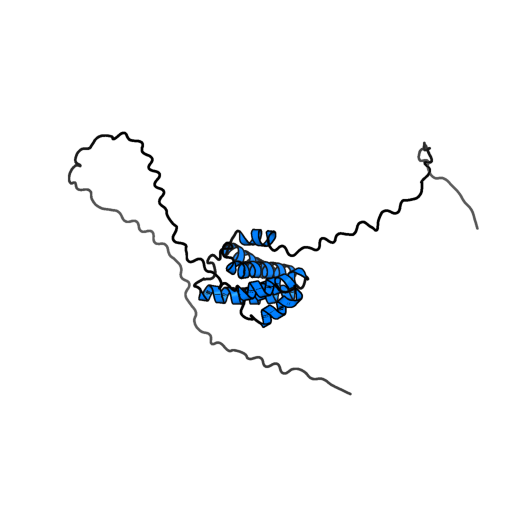.00 97.00 108 GLU A C 1
ATOM 792 O O . GLU A 1 108 ? -8.023 -1.622 -4.905 1.00 97.00 108 GLU A O 1
ATOM 797 N N . LEU A 1 109 ? -6.789 -3.473 -4.643 1.00 97.81 109 LEU A N 1
ATOM 798 C CA . LEU A 1 109 ? -7.745 -4.102 -3.732 1.00 97.81 109 LEU A CA 1
ATOM 799 C C . LEU A 1 109 ? -7.837 -3.348 -2.395 1.00 97.81 109 LEU A C 1
ATOM 801 O O . LEU A 1 109 ? -8.929 -3.219 -1.834 1.00 97.81 109 LEU A O 1
ATOM 805 N N . ALA A 1 110 ? -6.711 -2.838 -1.895 1.00 98.00 110 ALA A N 1
ATOM 806 C CA . ALA A 1 110 ? -6.665 -2.010 -0.697 1.00 98.00 110 ALA A CA 1
ATOM 807 C C . ALA A 1 110 ? -7.380 -0.669 -0.903 1.00 98.00 110 ALA A C 1
ATOM 809 O O . ALA A 1 110 ? -8.206 -0.289 -0.074 1.00 98.00 110 ALA A O 1
ATOM 810 N N . ASP A 1 111 ? -7.127 0.003 -2.026 1.00 95.75 111 ASP A N 1
ATOM 811 C CA . ASP A 1 111 ? -7.765 1.276 -2.372 1.00 95.75 111 ASP A CA 1
ATOM 812 C C . ASP A 1 111 ? -9.277 1.117 -2.569 1.00 95.75 111 ASP A C 1
ATOM 814 O O . ASP A 1 111 ? -10.063 1.960 -2.127 1.00 95.75 111 ASP A O 1
ATOM 818 N N . LEU A 1 112 ? -9.713 -0.002 -3.158 1.00 95.31 112 LEU A N 1
ATOM 819 C CA . LEU A 1 112 ? -11.128 -0.348 -3.244 1.00 95.31 112 LEU A CA 1
ATOM 820 C C . LEU A 1 112 ? -11.751 -0.490 -1.849 1.00 95.31 112 LEU A C 1
ATOM 822 O O . LEU A 1 112 ? -12.774 0.136 -1.573 1.00 95.31 112 LEU A O 1
ATOM 826 N N . ALA A 1 113 ? -11.131 -1.273 -0.961 1.00 96.31 113 ALA A N 1
ATOM 827 C CA . ALA A 1 113 ? -11.618 -1.455 0.405 1.00 96.31 113 ALA A CA 1
ATOM 828 C C . ALA A 1 113 ? -11.653 -0.130 1.189 1.00 96.31 113 ALA A C 1
ATOM 830 O O . ALA A 1 113 ? -12.618 0.132 1.908 1.00 96.31 113 ALA A O 1
ATOM 831 N N . ASP A 1 114 ? -10.645 0.727 1.012 1.00 95.44 114 ASP A N 1
ATOM 832 C CA . ASP A 1 114 ? -10.595 2.065 1.602 1.00 95.44 114 ASP A CA 1
ATOM 833 C C . ASP A 1 114 ? -11.755 2.943 1.117 1.00 95.44 114 ASP A C 1
ATOM 835 O O . ASP A 1 114 ? -12.464 3.542 1.928 1.00 95.44 114 ASP A O 1
ATOM 839 N N . SER A 1 115 ? -12.022 2.941 -0.194 1.00 93.12 115 SER A N 1
ATOM 840 C CA . SER A 1 115 ? -13.124 3.705 -0.794 1.00 93.12 115 SER A CA 1
ATOM 841 C C . SER A 1 115 ? -14.512 3.268 -0.305 1.00 93.12 115 SER A C 1
ATOM 843 O O . SER A 1 115 ? -15.454 4.058 -0.311 1.00 93.12 115 SER A O 1
ATOM 845 N N . GLU A 1 116 ? -14.634 2.023 0.156 1.00 94.12 116 GLU A N 1
ATOM 846 C CA . GLU A 1 116 ? -15.855 1.447 0.728 1.00 94.12 116 GLU A CA 1
ATOM 847 C C . GLU A 1 116 ? -15.924 1.596 2.260 1.00 94.12 116 GLU A C 1
ATOM 849 O O . GLU A 1 116 ? -16.860 1.104 2.890 1.00 94.12 116 GLU A O 1
ATOM 854 N N . GLY A 1 117 ? -14.939 2.254 2.882 1.00 95.00 117 GLY A N 1
ATOM 855 C CA . GLY A 1 117 ? -14.869 2.443 4.333 1.00 95.00 117 GLY A CA 1
ATOM 856 C C . GLY A 1 117 ? -14.509 1.175 5.117 1.00 95.00 117 GLY A C 1
ATOM 857 O O . GLY A 1 117 ? -14.668 1.133 6.339 1.00 95.00 117 GLY A O 1
ATOM 858 N N . ARG A 1 118 ? -14.008 0.134 4.444 1.00 97.38 118 ARG A N 1
ATOM 859 C CA . ARG A 1 118 ? -13.611 -1.145 5.048 1.00 97.38 118 ARG A CA 1
ATOM 860 C C . ARG A 1 118 ? -12.185 -1.059 5.588 1.00 97.38 118 ARG A C 1
ATOM 862 O O . ARG A 1 118 ? -11.241 -1.581 5.003 1.00 97.38 118 ARG A O 1
ATOM 869 N N . ALA A 1 119 ? -12.022 -0.351 6.708 1.00 97.38 119 ALA A N 1
ATOM 870 C CA . ALA A 1 119 ? -10.707 0.000 7.253 1.00 97.38 119 ALA A CA 1
ATOM 871 C C . ALA A 1 119 ? -9.837 -1.217 7.628 1.00 97.38 119 ALA A C 1
ATOM 873 O O . ALA A 1 119 ? -8.622 -1.173 7.449 1.00 97.38 119 ALA A O 1
ATOM 874 N N . ILE A 1 120 ? -10.435 -2.305 8.131 1.00 98.69 120 ILE A N 1
ATOM 875 C CA . ILE A 1 120 ? -9.690 -3.524 8.493 1.00 98.69 120 ILE A CA 1
ATOM 876 C C . ILE A 1 120 ? -9.137 -4.192 7.231 1.00 98.69 120 ILE A C 1
ATOM 878 O O . ILE A 1 120 ? -7.952 -4.514 7.171 1.00 98.69 120 ILE A O 1
ATOM 882 N N . GLU A 1 121 ? -9.982 -4.370 6.218 1.00 98.62 121 GLU A N 1
ATOM 883 C CA . GLU A 1 121 ? -9.609 -4.967 4.940 1.00 98.62 121 GLU A CA 1
ATOM 884 C C . GLU A 1 121 ? -8.596 -4.106 4.188 1.00 98.62 121 GLU A C 1
ATOM 886 O O . GLU A 1 121 ? -7.583 -4.632 3.740 1.00 98.62 121 GLU A O 1
ATOM 891 N N . SER A 1 122 ? -8.812 -2.790 4.127 1.00 98.56 122 SER A N 1
ATOM 892 C CA . SER A 1 122 ? -7.862 -1.832 3.550 1.00 98.56 122 SER A CA 1
ATOM 893 C C . SER A 1 122 ? -6.483 -1.957 4.201 1.00 98.56 122 SER A C 1
ATOM 895 O O . SER A 1 122 ? -5.485 -2.164 3.509 1.00 98.56 122 SER A O 1
ATOM 897 N N . PHE A 1 123 ? -6.421 -1.955 5.539 1.00 98.75 123 PHE A N 1
ATOM 898 C CA . PHE A 1 123 ? -5.164 -2.137 6.263 1.00 98.75 123 PHE A CA 1
ATOM 899 C C . PHE A 1 123 ? -4.509 -3.489 5.946 1.00 98.75 123 PHE A C 1
ATOM 901 O O . PHE A 1 123 ? -3.300 -3.547 5.714 1.00 98.75 123 PHE A O 1
ATOM 908 N N . ALA A 1 124 ? -5.283 -4.577 5.926 1.00 98.81 124 ALA A N 1
ATOM 909 C CA . ALA A 1 124 ? -4.769 -5.917 5.659 1.00 98.81 124 ALA A CA 1
ATOM 910 C C . ALA A 1 124 ? -4.220 -6.052 4.229 1.00 98.81 124 ALA A C 1
ATOM 912 O O . ALA A 1 124 ? -3.095 -6.513 4.050 1.00 98.81 124 ALA A O 1
ATOM 913 N N . PHE A 1 125 ? -4.971 -5.608 3.221 1.00 98.75 125 PHE A N 1
ATOM 914 C CA . PHE A 1 125 ? -4.560 -5.684 1.819 1.00 98.75 125 PHE A CA 1
ATOM 915 C C . PHE A 1 125 ? -3.361 -4.782 1.526 1.00 98.75 125 PHE A C 1
ATOM 917 O O . PHE A 1 125 ? -2.408 -5.231 0.894 1.00 98.75 125 PHE A O 1
ATOM 924 N N . ALA A 1 126 ? -3.350 -3.558 2.060 1.00 98.75 126 ALA A N 1
ATOM 925 C CA . ALA A 1 126 ? -2.221 -2.647 1.900 1.00 98.75 126 ALA A CA 1
ATOM 926 C C . ALA A 1 126 ? -0.945 -3.180 2.573 1.00 98.75 126 ALA A C 1
ATOM 928 O O . ALA A 1 126 ? 0.152 -2.969 2.065 1.00 98.75 126 ALA A O 1
ATOM 929 N N . SER A 1 127 ? -1.078 -3.913 3.688 1.00 98.81 127 SER A N 1
ATOM 930 C CA . SER A 1 127 ? 0.059 -4.593 4.325 1.00 98.81 127 SER A CA 1
ATOM 931 C C . SER A 1 127 ? 0.691 -5.617 3.382 1.00 98.81 127 SER A C 1
ATOM 933 O O . SER A 1 127 ? 1.898 -5.579 3.172 1.00 98.81 127 SER A O 1
ATOM 935 N N . VAL A 1 128 ? -0.130 -6.474 2.765 1.00 98.75 128 VAL A N 1
ATOM 936 C CA . VAL A 1 128 ? 0.335 -7.491 1.808 1.00 98.75 128 VAL A CA 1
ATOM 937 C C . VAL A 1 128 ? 0.974 -6.843 0.577 1.00 98.75 128 VAL A C 1
ATOM 939 O O . VAL A 1 128 ? 2.045 -7.268 0.149 1.00 98.75 128 VAL A O 1
ATOM 942 N N . ALA A 1 129 ? 0.361 -5.784 0.039 1.00 98.62 129 ALA A N 1
ATOM 943 C CA . ALA A 1 129 ? 0.918 -5.030 -1.082 1.00 98.62 129 ALA A CA 1
ATOM 944 C C . ALA A 1 129 ? 2.306 -4.456 -0.756 1.00 98.62 129 ALA A C 1
ATOM 946 O O . ALA A 1 129 ? 3.247 -4.617 -1.533 1.00 98.62 129 ALA A O 1
ATOM 947 N N . ALA A 1 130 ? 2.443 -3.816 0.410 1.00 98.50 130 ALA A N 1
ATOM 948 C CA . ALA A 1 130 ? 3.699 -3.218 0.843 1.00 98.50 130 ALA A CA 1
ATOM 949 C C . ALA A 1 130 ? 4.786 -4.275 1.102 1.00 98.50 130 ALA A C 1
ATOM 951 O O . ALA A 1 130 ? 5.951 -4.029 0.801 1.00 98.50 130 ALA A O 1
ATOM 952 N N . ASP A 1 131 ? 4.429 -5.448 1.627 1.00 98.56 131 ASP A N 1
ATOM 953 C CA . ASP A 1 131 ? 5.381 -6.538 1.861 1.00 98.56 131 ASP A CA 1
ATOM 954 C C . ASP A 1 131 ? 5.919 -7.103 0.536 1.00 98.56 131 ASP A C 1
ATOM 956 O O . ASP A 1 131 ? 7.135 -7.124 0.344 1.00 98.56 131 ASP A O 1
ATOM 960 N N . PHE A 1 132 ? 5.051 -7.433 -0.431 1.00 98.50 132 PHE A N 1
ATOM 961 C CA . PHE A 1 132 ? 5.503 -7.885 -1.756 1.00 98.50 132 PHE A CA 1
ATOM 962 C C . PHE A 1 132 ? 6.306 -6.819 -2.506 1.00 98.50 132 PHE A C 1
ATOM 964 O O . PHE A 1 132 ? 7.273 -7.143 -3.195 1.00 98.50 132 PHE A O 1
ATOM 971 N N . ALA A 1 133 ? 5.930 -5.545 -2.379 1.00 98.12 133 ALA A N 1
ATOM 972 C CA . ALA A 1 133 ? 6.695 -4.459 -2.973 1.00 98.12 133 ALA A CA 1
ATOM 973 C C . ALA A 1 133 ? 8.106 -4.366 -2.374 1.00 98.12 133 ALA A C 1
ATOM 975 O O . ALA A 1 133 ? 9.073 -4.293 -3.127 1.00 98.12 133 ALA A O 1
ATOM 976 N N . ARG A 1 134 ? 8.251 -4.423 -1.042 1.00 97.81 134 ARG A N 1
ATOM 977 C CA . ARG A 1 134 ? 9.574 -4.422 -0.394 1.00 97.81 134 ARG A CA 1
ATOM 978 C C . ARG A 1 134 ? 10.396 -5.640 -0.792 1.00 97.81 134 ARG A C 1
ATOM 980 O O . ARG A 1 134 ? 11.575 -5.489 -1.077 1.00 97.81 134 ARG A O 1
ATOM 987 N N . GLU A 1 135 ? 9.786 -6.823 -0.866 1.00 97.62 135 GLU A N 1
ATOM 988 C CA . GLU A 1 135 ? 10.465 -8.034 -1.342 1.00 97.62 135 GLU A CA 1
ATOM 989 C C . GLU A 1 135 ? 11.023 -7.853 -2.762 1.00 97.62 135 GLU A C 1
ATOM 991 O O . GLU A 1 135 ? 12.189 -8.166 -3.011 1.00 97.62 135 GLU A O 1
ATOM 996 N N . GLN A 1 136 ? 10.228 -7.295 -3.682 1.00 97.38 136 GLN A N 1
ATOM 997 C CA . GLN A 1 136 ? 10.669 -7.024 -5.053 1.00 97.38 136 GLN A CA 1
ATOM 998 C C . GLN A 1 136 ? 11.737 -5.930 -5.131 1.00 97.38 136 GLN A C 1
ATOM 1000 O O . GLN A 1 136 ? 12.737 -6.107 -5.825 1.00 97.38 136 GLN A O 1
ATOM 1005 N N . LEU A 1 137 ? 11.569 -4.832 -4.393 1.00 96.62 137 LEU A N 1
ATOM 1006 C CA . LEU A 1 137 ? 12.554 -3.754 -4.323 1.00 96.62 137 LEU A CA 1
ATOM 1007 C C . LEU A 1 137 ? 13.885 -4.273 -3.767 1.00 96.62 137 LEU A C 1
ATOM 1009 O O . LEU A 1 137 ? 14.938 -4.025 -4.352 1.00 96.62 137 LEU A O 1
ATOM 1013 N N . THR A 1 138 ? 13.859 -5.048 -2.680 1.00 96.44 138 THR A N 1
ATOM 1014 C CA . THR A 1 138 ? 15.066 -5.655 -2.107 1.00 96.44 138 THR A CA 1
ATOM 1015 C C . THR A 1 138 ? 15.720 -6.636 -3.076 1.00 96.44 138 THR A C 1
ATOM 1017 O O . THR A 1 138 ? 16.946 -6.650 -3.186 1.00 96.44 138 THR A O 1
ATOM 1020 N N . ALA A 1 139 ? 14.939 -7.407 -3.840 1.00 94.50 139 ALA A N 1
ATOM 1021 C CA . ALA A 1 139 ? 15.476 -8.241 -4.916 1.00 94.50 139 ALA A CA 1
ATOM 1022 C C . ALA A 1 139 ? 16.125 -7.414 -6.048 1.00 94.50 139 ALA A C 1
ATOM 1024 O O . ALA A 1 139 ? 17.072 -7.886 -6.677 1.00 94.50 139 ALA A O 1
ATOM 1025 N N . ALA A 1 140 ? 15.663 -6.179 -6.268 1.00 92.19 140 ALA A N 1
ATOM 1026 C CA . ALA A 1 140 ? 16.243 -5.206 -7.195 1.00 92.19 140 ALA A CA 1
ATOM 1027 C C . ALA A 1 140 ? 17.417 -4.392 -6.602 1.00 92.19 140 ALA A C 1
ATOM 1029 O O . ALA A 1 140 ? 17.989 -3.555 -7.296 1.00 92.19 140 ALA A O 1
ATOM 1030 N N . GLY A 1 141 ? 17.814 -4.651 -5.350 1.00 93.25 141 GLY A N 1
ATOM 1031 C CA . GLY A 1 141 ? 18.962 -4.018 -4.690 1.00 93.25 141 GLY A CA 1
ATOM 1032 C C . GLY A 1 141 ? 18.624 -2.888 -3.713 1.00 93.25 141 GLY A C 1
ATOM 1033 O O . GLY A 1 141 ? 19.537 -2.372 -3.073 1.00 93.25 141 GLY A O 1
ATOM 1034 N N . TRP A 1 142 ? 17.346 -2.546 -3.541 1.00 95.06 142 TRP A N 1
ATOM 1035 C CA . TRP A 1 142 ? 16.884 -1.535 -2.582 1.00 95.06 142 TRP A CA 1
ATOM 1036 C C . TRP A 1 142 ? 17.129 -1.943 -1.128 1.00 95.06 142 TRP A C 1
ATOM 1038 O O . TRP A 1 142 ? 16.879 -3.094 -0.745 1.00 95.06 142 TRP A O 1
ATOM 1048 N N . GLN A 1 143 ? 17.527 -0.987 -0.293 1.00 94.56 143 GLN A N 1
ATOM 1049 C CA . GLN A 1 143 ? 17.557 -1.122 1.159 1.00 94.56 143 GLN A CA 1
ATOM 1050 C C . GLN A 1 143 ? 16.517 -0.209 1.829 1.00 94.56 143 GLN A C 1
ATOM 1052 O O . GLN A 1 143 ? 16.201 0.863 1.315 1.00 94.56 143 GLN A O 1
ATOM 1057 N N . PRO A 1 144 ? 15.997 -0.582 3.015 1.00 92.44 144 PRO A N 1
ATOM 1058 C CA . PRO A 1 144 ? 15.113 0.290 3.780 1.00 92.44 144 PRO A CA 1
ATOM 1059 C C . PRO A 1 144 ? 15.734 1.668 4.036 1.00 92.44 144 PRO A C 1
ATOM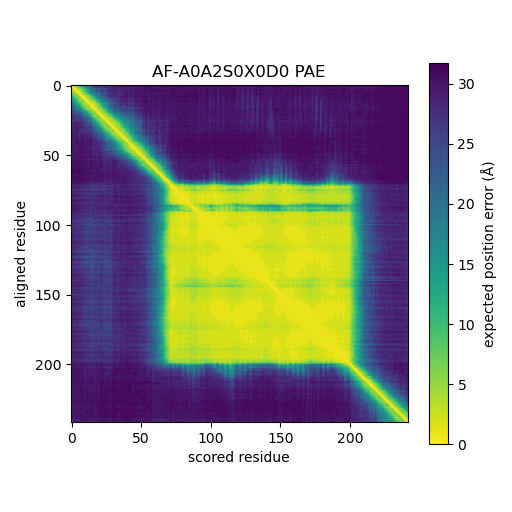 1061 O O . PRO A 1 144 ? 16.762 1.776 4.703 1.00 92.44 144 PRO A O 1
ATOM 1064 N N . GLY A 1 145 ? 15.070 2.714 3.545 1.00 89.81 145 GLY A N 1
ATOM 1065 C CA . GLY A 1 145 ? 15.533 4.103 3.629 1.00 89.81 145 GLY A CA 1
ATOM 1066 C C . GLY A 1 145 ? 16.078 4.663 2.314 1.00 89.81 145 GLY A C 1
ATOM 1067 O O . GLY A 1 145 ? 16.232 5.878 2.217 1.00 89.81 145 GLY A O 1
ATOM 1068 N N . ASP A 1 146 ? 16.310 3.818 1.307 1.00 94.50 146 ASP A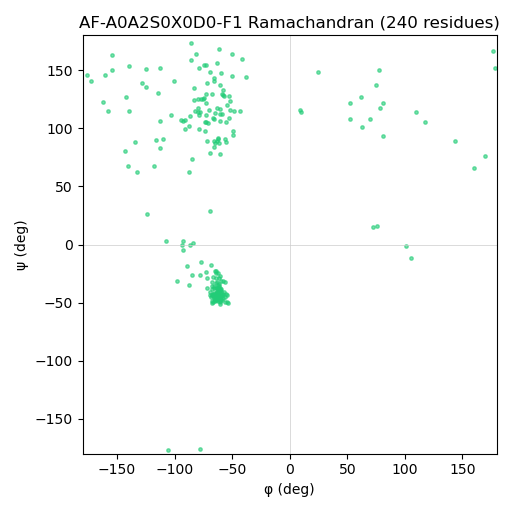 N 1
ATOM 1069 C CA . ASP A 1 146 ? 16.655 4.274 -0.038 1.00 94.50 146 ASP A CA 1
ATOM 1070 C C . ASP A 1 146 ? 15.425 4.870 -0.743 1.00 94.50 146 ASP A C 1
ATOM 1072 O O . ASP A 1 146 ? 14.273 4.513 -0.457 1.00 94.50 146 ASP A O 1
ATOM 1076 N N . LEU A 1 147 ? 15.683 5.763 -1.699 1.00 95.69 147 LEU A N 1
ATOM 1077 C CA . LEU A 1 147 ? 14.648 6.432 -2.482 1.00 95.69 147 LEU A CA 1
ATOM 1078 C C . LEU A 1 147 ? 13.889 5.443 -3.377 1.00 95.69 147 LEU A C 1
ATOM 1080 O O . LEU A 1 147 ? 14.467 4.526 -3.961 1.00 95.69 147 LEU A O 1
ATOM 1084 N N . VAL A 1 148 ? 12.586 5.680 -3.517 1.00 96.81 148 VAL A N 1
ATOM 1085 C CA . VAL A 1 148 ? 11.689 4.954 -4.424 1.00 96.81 148 VAL A CA 1
ATOM 1086 C C . VAL A 1 148 ? 10.842 6.004 -5.149 1.00 96.81 148 VAL A C 1
ATOM 1088 O O . VAL A 1 148 ? 9.786 6.395 -4.647 1.00 96.81 148 VAL A O 1
ATOM 1091 N N . PRO A 1 149 ? 11.315 6.533 -6.289 1.00 95.56 149 PRO A N 1
ATOM 1092 C CA . PRO A 1 149 ? 10.750 7.741 -6.879 1.00 95.56 149 PRO A CA 1
ATOM 1093 C C . PRO A 1 149 ? 9.367 7.502 -7.497 1.00 95.56 149 PRO A C 1
ATOM 1095 O O . PRO A 1 149 ? 9.138 6.522 -8.205 1.00 95.56 149 PRO A O 1
ATOM 1098 N N . TRP A 1 150 ? 8.450 8.453 -7.297 1.00 95.56 150 TRP A N 1
ATOM 1099 C CA . TRP A 1 150 ? 7.098 8.453 -7.878 1.00 95.56 150 TRP A CA 1
ATOM 1100 C C . TRP A 1 150 ? 7.083 8.556 -9.411 1.00 95.56 150 TRP A C 1
ATOM 1102 O O . TRP A 1 150 ? 6.096 8.185 -10.058 1.00 95.56 150 TRP A O 1
ATOM 1112 N N . SER A 1 151 ? 8.142 9.125 -10.002 1.00 93.75 151 SER A N 1
ATOM 1113 C CA . SER A 1 151 ? 8.279 9.258 -11.459 1.00 93.75 151 SER A CA 1
ATOM 1114 C C . SER A 1 151 ? 8.225 7.908 -12.164 1.00 93.75 151 SER A C 1
ATOM 1116 O O . SER A 1 151 ? 7.688 7.830 -13.270 1.00 93.75 151 SER A O 1
ATOM 1118 N N . ASP A 1 152 ? 8.696 6.860 -11.493 1.00 94.31 152 ASP A N 1
ATOM 1119 C CA . ASP A 1 152 ? 8.583 5.491 -11.959 1.00 94.31 152 ASP A CA 1
ATOM 1120 C C . ASP A 1 152 ? 7.170 4.968 -11.708 1.00 94.31 152 ASP A C 1
ATOM 1122 O O . ASP A 1 152 ? 6.730 4.776 -10.574 1.00 94.31 152 ASP A O 1
ATOM 1126 N N . GLU A 1 153 ? 6.442 4.708 -12.792 1.00 94.44 153 GLU A N 1
ATOM 1127 C CA . GLU A 1 153 ? 5.073 4.197 -12.718 1.00 94.44 153 GLU A CA 1
ATOM 1128 C C . GLU A 1 153 ? 4.947 2.906 -11.881 1.00 94.44 153 GLU A C 1
ATOM 1130 O O . GLU A 1 153 ? 4.023 2.841 -11.066 1.00 94.44 153 GLU A O 1
ATOM 1135 N N . PRO A 1 154 ? 5.844 1.899 -11.997 1.00 96.00 154 PRO A N 1
ATOM 1136 C CA . PRO A 1 154 ? 5.746 0.683 -11.184 1.00 96.00 154 PRO A CA 1
ATOM 1137 C C . PRO A 1 154 ? 5.806 0.966 -9.678 1.00 96.00 154 PRO A C 1
ATOM 1139 O O . PRO A 1 154 ? 5.039 0.390 -8.905 1.00 96.00 154 PRO A O 1
ATOM 1142 N N . ASN A 1 155 ? 6.645 1.918 -9.261 1.00 97.12 155 ASN A N 1
ATOM 1143 C CA . ASN A 1 155 ? 6.859 2.284 -7.859 1.00 97.12 155 ASN A CA 1
ATOM 1144 C C . ASN A 1 155 ? 5.624 2.870 -7.176 1.00 97.12 155 ASN A C 1
ATOM 1146 O O . ASN A 1 155 ? 5.483 2.782 -5.952 1.00 97.12 155 ASN A O 1
ATOM 1150 N N . ARG A 1 156 ? 4.676 3.413 -7.945 1.00 96.56 156 ARG A N 1
ATOM 1151 C CA . ARG A 1 156 ? 3.438 3.967 -7.388 1.00 96.56 156 ARG A CA 1
ATOM 1152 C C . ARG A 1 156 ? 2.621 2.927 -6.633 1.00 96.56 156 ARG A C 1
ATOM 1154 O O . ARG A 1 156 ? 1.928 3.304 -5.694 1.00 96.56 156 ARG A O 1
ATOM 1161 N N . ALA A 1 157 ? 2.727 1.639 -6.977 1.00 97.31 157 ALA A N 1
ATOM 1162 C CA . ALA A 1 157 ? 2.059 0.570 -6.235 1.00 97.31 157 ALA A CA 1
ATOM 1163 C C . ALA A 1 157 ? 2.503 0.530 -4.761 1.00 97.31 157 ALA A C 1
ATOM 1165 O O . ALA A 1 157 ? 1.655 0.453 -3.872 1.00 97.31 157 ALA A O 1
ATOM 1166 N N . TYR A 1 158 ? 3.809 0.654 -4.503 1.00 98.31 158 TYR A N 1
ATOM 1167 C CA . TYR A 1 158 ? 4.380 0.696 -3.156 1.00 98.31 158 TYR A CA 1
ATOM 1168 C C . TYR A 1 158 ? 3.978 1.964 -2.399 1.00 98.31 158 TYR A C 1
ATOM 1170 O O . TYR A 1 158 ? 3.473 1.893 -1.279 1.00 98.31 158 TYR A O 1
ATOM 1178 N N . LEU A 1 159 ? 4.150 3.127 -3.033 1.00 98.12 159 LEU A N 1
ATOM 1179 C CA . LEU A 1 159 ? 3.880 4.427 -2.411 1.00 98.12 159 LEU A CA 1
ATOM 1180 C C . LEU A 1 159 ? 2.391 4.578 -2.056 1.00 98.12 159 LEU A C 1
ATOM 1182 O O . LEU A 1 159 ? 2.053 5.028 -0.960 1.00 98.12 159 LEU A O 1
ATOM 1186 N N . ARG A 1 160 ? 1.493 4.127 -2.942 1.00 98.00 160 ARG A N 1
ATOM 1187 C CA . ARG A 1 160 ? 0.049 4.060 -2.673 1.00 98.00 160 ARG A CA 1
ATOM 1188 C C . ARG A 1 160 ? -0.278 3.077 -1.552 1.00 98.00 160 ARG A C 1
ATOM 1190 O O . ARG A 1 160 ? -1.048 3.430 -0.665 1.00 98.00 160 ARG A O 1
ATOM 1197 N N . ALA A 1 161 ? 0.333 1.888 -1.531 1.00 98.50 161 ALA A N 1
ATOM 1198 C CA . ALA A 1 161 ? 0.118 0.921 -0.452 1.00 98.50 161 ALA A CA 1
ATOM 1199 C C . ALA A 1 161 ? 0.494 1.499 0.921 1.00 98.50 161 ALA A C 1
ATOM 1201 O O . ALA A 1 161 ? -0.274 1.356 1.871 1.00 98.50 161 ALA A O 1
ATOM 1202 N N . LEU A 1 162 ? 1.630 2.200 1.029 1.00 98.50 162 LEU A N 1
ATOM 1203 C CA . LEU A 1 162 ? 2.030 2.869 2.271 1.00 98.50 162 LEU A CA 1
ATOM 1204 C C . LEU A 1 162 ? 1.009 3.922 2.710 1.00 98.50 162 LEU A C 1
ATOM 1206 O O . LEU A 1 162 ? 0.627 3.946 3.882 1.00 98.50 162 LEU A O 1
ATOM 1210 N N . ASP A 1 163 ? 0.543 4.774 1.792 1.00 98.31 163 ASP A N 1
ATOM 1211 C CA . ASP A 1 163 ? -0.436 5.808 2.132 1.00 98.31 163 ASP A CA 1
ATOM 1212 C C . ASP A 1 163 ? -1.792 5.214 2.540 1.00 98.31 163 ASP A C 1
ATOM 1214 O O . ASP A 1 163 ? -2.366 5.615 3.554 1.00 98.31 163 ASP A O 1
ATOM 1218 N N . THR A 1 164 ? -2.282 4.208 1.818 1.00 98.38 164 THR A N 1
ATOM 1219 C CA . THR A 1 164 ? -3.540 3.526 2.146 1.00 98.38 164 THR A CA 1
ATOM 1220 C C . THR A 1 164 ? -3.436 2.778 3.475 1.00 98.38 164 THR A C 1
ATOM 1222 O O . THR A 1 164 ? -4.300 2.939 4.340 1.00 98.38 164 THR A O 1
ATOM 1225 N N . GLN A 1 165 ? -2.329 2.070 3.730 1.00 98.56 165 GLN A N 1
ATOM 1226 C CA . GLN A 1 165 ? -2.079 1.433 5.026 1.00 98.56 165 GLN A CA 1
ATOM 1227 C C . GLN A 1 165 ? -2.012 2.469 6.156 1.00 98.56 165 GLN A C 1
ATOM 1229 O O . GLN A 1 165 ? -2.548 2.236 7.241 1.00 98.56 165 GLN A O 1
ATOM 1234 N N . ARG A 1 166 ? -1.379 3.624 5.914 1.00 98.56 166 ARG A N 1
ATOM 1235 C CA . ARG A 1 166 ? -1.283 4.733 6.870 1.00 98.56 166 ARG A CA 1
ATOM 1236 C C . ARG A 1 166 ? -2.663 5.291 7.208 1.00 98.56 166 ARG A C 1
ATOM 1238 O O . ARG A 1 166 ? -2.964 5.462 8.389 1.00 98.56 166 ARG A O 1
ATOM 1245 N N . ARG A 1 167 ? -3.503 5.568 6.206 1.00 97.56 167 ARG A N 1
ATOM 1246 C CA . ARG A 1 167 ? -4.870 6.086 6.398 1.00 97.56 167 ARG A CA 1
ATOM 1247 C C . ARG A 1 167 ? -5.745 5.079 7.142 1.00 97.56 167 ARG A C 1
ATOM 1249 O O . ARG A 1 167 ? -6.376 5.438 8.136 1.00 97.56 167 ARG A O 1
ATOM 1256 N N . ALA A 1 168 ? -5.694 3.806 6.759 1.00 98.19 168 ALA A N 1
ATOM 1257 C CA . ALA A 1 168 ? -6.415 2.746 7.455 1.00 98.19 168 ALA A CA 1
ATOM 1258 C C . ALA A 1 168 ? -5.936 2.573 8.911 1.00 98.19 168 ALA A C 1
ATOM 1260 O O . ALA A 1 168 ? -6.754 2.455 9.823 1.00 98.19 168 ALA A O 1
ATOM 1261 N N . ALA A 1 169 ? -4.624 2.650 9.164 1.00 98.62 169 ALA A N 1
ATOM 1262 C CA . ALA A 1 169 ? -4.062 2.617 10.515 1.00 98.62 169 ALA A CA 1
ATOM 1263 C C . ALA A 1 169 ? -4.585 3.768 11.390 1.00 98.62 169 ALA A C 1
ATOM 1265 O O . ALA A 1 169 ? -4.903 3.544 12.559 1.00 98.62 169 ALA A O 1
ATOM 1266 N N . GLN A 1 170 ? -4.720 4.978 10.834 1.00 98.12 170 GLN A N 1
ATOM 1267 C CA . GLN A 1 170 ? -5.315 6.118 11.542 1.00 98.12 170 GLN A CA 1
ATOM 1268 C C . GLN A 1 170 ? -6.774 5.842 11.915 1.00 98.12 170 GLN A C 1
ATOM 1270 O O . GLN A 1 170 ? -7.138 6.015 13.078 1.00 98.12 170 GLN A O 1
ATOM 1275 N N . SER A 1 171 ? -7.582 5.341 10.976 1.00 97.69 171 SER A N 1
ATOM 1276 C CA . SER A 1 171 ? -8.985 4.984 11.238 1.00 97.69 171 SER A CA 1
ATOM 1277 C C . SER A 1 171 ? -9.140 3.882 12.294 1.00 97.69 171 SER A C 1
ATOM 1279 O O . SER A 1 171 ? -10.135 3.858 13.013 1.00 97.69 171 SER A O 1
ATOM 1281 N N . LEU A 1 172 ? -8.152 2.991 12.430 1.00 98.12 172 LEU A N 1
ATOM 1282 C CA . LEU A 1 172 ? -8.122 1.933 13.448 1.00 98.12 172 LEU A CA 1
ATOM 1283 C C . LEU A 1 172 ? -7.527 2.383 14.799 1.00 98.12 172 LEU A C 1
ATOM 1285 O O . LEU A 1 172 ? -7.437 1.576 15.724 1.00 98.12 172 LEU A O 1
ATOM 1289 N N . GLY A 1 173 ? -7.099 3.643 14.934 1.00 98.38 173 GLY A N 1
ATOM 1290 C CA . GLY A 1 173 ? -6.479 4.163 16.159 1.00 98.38 173 GLY A CA 1
ATOM 1291 C C . GLY A 1 173 ? -5.024 3.723 16.376 1.00 98.38 173 GLY A C 1
ATOM 1292 O O . GLY A 1 173 ? -4.491 3.861 17.475 1.00 98.38 173 GLY A O 1
ATOM 1293 N N . LEU A 1 174 ? -4.352 3.211 15.342 1.00 98.50 174 LEU A N 1
ATOM 1294 C CA . LEU A 1 174 ? -2.961 2.750 15.387 1.00 98.50 174 LEU A CA 1
ATOM 1295 C C . LEU A 1 174 ? -1.982 3.904 15.099 1.00 98.50 174 LEU A C 1
ATOM 1297 O O . LEU A 1 174 ? -1.241 3.879 14.114 1.00 98.50 174 LEU A O 1
ATOM 1301 N N . GLY A 1 175 ? -1.978 4.924 15.963 1.00 98.50 175 GLY A N 1
ATOM 1302 C CA . GLY A 1 175 ? -1.226 6.175 15.767 1.00 98.50 175 GLY A CA 1
ATOM 1303 C C . GLY A 1 175 ? 0.268 5.985 15.477 1.00 98.50 175 GLY A C 1
ATOM 1304 O O . GLY A 1 175 ? 0.765 6.485 14.470 1.00 98.50 175 GLY A O 1
ATOM 1305 N N . ASP A 1 176 ? 0.972 5.191 16.289 1.00 98.56 176 ASP A N 1
ATOM 1306 C CA . ASP A 1 176 ? 2.409 4.928 16.100 1.00 98.56 176 ASP A CA 1
ATOM 1307 C C . ASP A 1 176 ? 2.708 4.223 14.771 1.00 98.56 176 ASP A C 1
ATOM 1309 O O . ASP A 1 176 ? 3.739 4.464 14.141 1.00 98.56 176 ASP A O 1
ATOM 1313 N N . ARG A 1 177 ? 1.806 3.337 14.329 1.00 98.44 177 ARG A N 1
ATOM 1314 C CA . ARG A 1 177 ? 1.942 2.640 13.046 1.00 98.44 177 ARG A CA 1
ATOM 1315 C C . ARG A 1 177 ? 1.766 3.621 11.896 1.00 98.44 177 ARG A C 1
ATOM 1317 O O . ARG A 1 177 ? 2.571 3.600 10.971 1.00 98.44 177 ARG A O 1
ATOM 1324 N N . ALA A 1 178 ? 0.754 4.480 11.974 1.00 98.69 178 ALA A N 1
ATOM 1325 C CA . ALA A 1 178 ? 0.525 5.517 10.980 1.00 98.69 178 ALA A CA 1
ATOM 1326 C C . ALA A 1 178 ? 1.708 6.493 10.880 1.00 98.69 178 ALA A C 1
ATOM 1328 O O . ALA A 1 178 ? 2.101 6.838 9.773 1.00 98.69 178 ALA A O 1
ATOM 1329 N N . ALA A 1 179 ? 2.304 6.901 12.005 1.00 98.62 179 ALA A N 1
ATOM 1330 C CA . ALA A 1 179 ? 3.476 7.779 12.003 1.00 98.62 179 ALA A CA 1
ATOM 1331 C C . ALA A 1 179 ? 4.667 7.137 11.274 1.00 98.62 179 ALA A C 1
ATOM 1333 O O . ALA A 1 179 ? 5.195 7.721 10.336 1.00 98.62 179 ALA A O 1
ATOM 1334 N N . ARG A 1 180 ? 5.011 5.885 11.609 1.00 98.56 180 ARG A N 1
ATOM 1335 C CA . ARG A 1 180 ? 6.117 5.170 10.943 1.00 98.56 180 ARG A CA 1
ATOM 1336 C C . ARG A 1 180 ? 5.890 4.985 9.443 1.00 98.56 180 ARG A C 1
ATOM 1338 O O . ARG A 1 180 ? 6.834 5.102 8.675 1.00 98.56 180 ARG A O 1
ATOM 1345 N N . LEU A 1 181 ? 4.653 4.703 9.028 1.00 98.50 181 LEU A N 1
ATOM 1346 C CA . LEU A 1 181 ? 4.305 4.584 7.608 1.00 98.50 181 LEU A CA 1
ATOM 1347 C C . LEU A 1 181 ? 4.403 5.931 6.878 1.00 98.50 181 LEU A C 1
ATOM 1349 O O . LEU A 1 181 ? 4.799 5.966 5.718 1.00 98.50 181 LEU A O 1
ATOM 1353 N N . ALA A 1 182 ? 4.059 7.035 7.548 1.00 98.25 182 ALA A N 1
ATOM 1354 C CA . ALA A 1 182 ? 4.237 8.376 7.001 1.00 98.25 182 ALA A CA 1
ATOM 1355 C C . ALA A 1 182 ? 5.723 8.715 6.815 1.00 98.25 182 ALA A C 1
ATOM 1357 O O . ALA A 1 182 ? 6.095 9.229 5.764 1.00 98.25 182 ALA A O 1
ATOM 1358 N N . ASP A 1 183 ? 6.555 8.389 7.807 1.00 98.38 183 ASP A N 1
ATOM 1359 C CA . ASP A 1 183 ? 8.002 8.604 7.747 1.00 98.38 183 ASP A CA 1
ATOM 1360 C C . ASP A 1 183 ? 8.638 7.769 6.629 1.00 98.38 183 ASP A C 1
ATOM 1362 O O . ASP A 1 183 ? 9.452 8.281 5.863 1.00 98.38 183 ASP A O 1
ATOM 1366 N N . GLU A 1 184 ? 8.235 6.504 6.485 1.00 97.88 184 GLU A N 1
ATOM 1367 C CA . GLU A 1 184 ? 8.701 5.617 5.415 1.00 97.88 184 GLU A CA 1
ATOM 1368 C C . GLU A 1 184 ? 8.309 6.151 4.031 1.00 97.88 184 GLU A C 1
ATOM 1370 O O . GLU A 1 184 ? 9.158 6.240 3.147 1.00 97.88 184 GLU A O 1
ATOM 1375 N N . LEU A 1 185 ? 7.055 6.582 3.859 1.00 98.00 185 LEU A N 1
ATOM 1376 C CA . LEU A 1 185 ? 6.574 7.169 2.608 1.00 98.00 185 LEU A CA 1
ATOM 1377 C C . LEU A 1 185 ? 7.326 8.459 2.253 1.00 98.00 185 LEU A C 1
ATOM 1379 O O . LEU A 1 185 ? 7.755 8.619 1.115 1.00 98.00 185 LEU A O 1
ATOM 1383 N N . ALA A 1 186 ? 7.515 9.361 3.220 1.00 97.25 186 ALA A N 1
ATOM 1384 C CA . ALA A 1 186 ? 8.239 10.614 3.014 1.00 97.25 186 ALA A CA 1
ATOM 1385 C C . ALA A 1 186 ? 9.737 10.395 2.743 1.00 97.25 186 ALA A C 1
ATOM 1387 O O . ALA A 1 186 ? 10.339 11.170 2.002 1.00 97.25 186 ALA A O 1
ATOM 1388 N N . THR A 1 187 ? 10.325 9.350 3.334 1.00 97.00 187 THR A N 1
ATOM 1389 C CA . THR A 1 187 ? 11.712 8.942 3.069 1.00 97.00 187 THR A CA 1
ATOM 1390 C C . THR A 1 187 ? 11.856 8.381 1.658 1.00 97.00 187 THR A C 1
ATOM 1392 O O . THR A 1 187 ? 12.799 8.738 0.964 1.00 97.00 187 THR A O 1
ATOM 1395 N N . ALA A 1 188 ? 10.909 7.546 1.222 1.00 96.56 188 ALA A N 1
ATOM 1396 C CA . ALA A 1 188 ? 10.910 6.956 -0.111 1.00 96.56 188 ALA A CA 1
ATOM 1397 C C . ALA A 1 188 ? 10.742 8.019 -1.214 1.00 96.56 188 ALA A C 1
ATOM 1399 O O . ALA A 1 188 ? 11.507 8.028 -2.177 1.00 96.56 188 ALA A O 1
ATOM 1400 N N . ASP A 1 189 ? 9.771 8.927 -1.059 1.00 97.19 189 ASP A N 1
ATOM 1401 C CA . ASP A 1 189 ? 9.568 10.088 -1.930 1.00 97.19 189 ASP A CA 1
ATOM 1402 C C . ASP A 1 189 ? 8.765 11.179 -1.192 1.00 97.19 189 ASP A C 1
ATOM 1404 O O . ASP A 1 189 ? 7.580 11.024 -0.883 1.00 97.19 189 ASP A O 1
ATOM 1408 N N . ALA A 1 190 ? 9.393 12.331 -0.945 1.00 96.75 190 ALA A N 1
ATOM 1409 C CA . ALA A 1 190 ? 8.778 13.440 -0.210 1.00 96.75 190 ALA A CA 1
ATOM 1410 C C . ALA A 1 190 ? 7.571 14.085 -0.928 1.00 96.75 190 ALA A C 1
ATOM 1412 O O . ALA A 1 190 ? 6.736 14.727 -0.288 1.00 96.75 190 ALA A O 1
ATOM 1413 N N . GLY A 1 191 ? 7.476 13.948 -2.254 1.00 95.94 191 GLY A N 1
ATOM 1414 C CA . GLY A 1 191 ? 6.376 14.459 -3.072 1.00 95.94 191 GLY A CA 1
ATOM 1415 C C . GLY A 1 191 ? 5.215 13.476 -3.230 1.00 95.94 191 GLY A C 1
ATOM 1416 O O . GLY A 1 191 ? 4.104 13.903 -3.565 1.00 95.94 191 GLY A O 1
ATOM 1417 N N . ALA A 1 192 ? 5.434 12.185 -2.968 1.00 96.31 192 ALA A N 1
ATOM 1418 C CA . ALA A 1 192 ? 4.424 11.145 -3.137 1.00 96.31 192 ALA A CA 1
ATOM 1419 C C . ALA A 1 192 ? 3.130 11.397 -2.344 1.00 96.31 192 ALA A C 1
ATOM 1421 O O . ALA A 1 192 ? 2.070 11.304 -2.961 1.00 96.31 192 ALA A O 1
ATOM 1422 N N . PRO A 1 193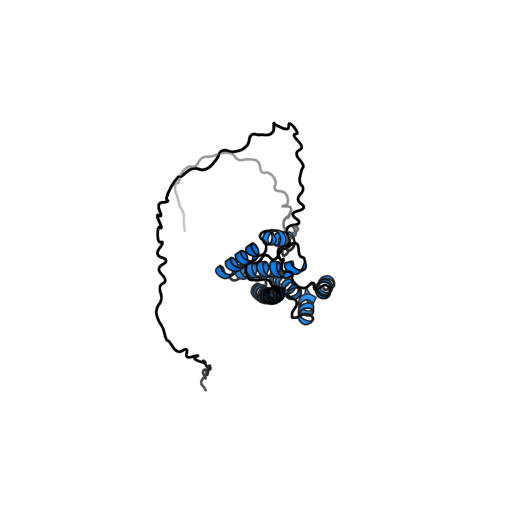 ? 3.140 11.802 -1.053 1.00 96.12 193 PRO A N 1
ATOM 1423 C CA . PRO A 1 193 ? 1.897 12.057 -0.321 1.00 96.12 193 PRO A CA 1
ATOM 1424 C C . PRO A 1 193 ? 0.982 13.078 -1.012 1.00 96.12 193 PRO A C 1
ATOM 1426 O O . PRO A 1 193 ? -0.227 12.871 -1.114 1.00 96.12 193 PRO A O 1
ATOM 1429 N N . ALA A 1 194 ? 1.557 14.170 -1.526 1.00 95.12 194 ALA A N 1
ATOM 1430 C CA . ALA A 1 194 ? 0.798 15.209 -2.215 1.00 95.12 194 ALA A CA 1
ATOM 1431 C C . ALA A 1 194 ? 0.256 14.717 -3.565 1.00 95.12 194 ALA A C 1
ATOM 1433 O O . ALA A 1 194 ? -0.899 14.990 -3.894 1.00 95.12 194 ALA A O 1
ATOM 1434 N N . ARG A 1 195 ? 1.062 13.959 -4.322 1.00 96.19 195 ARG A N 1
ATOM 1435 C CA . ARG A 1 195 ? 0.650 13.378 -5.610 1.00 96.19 195 ARG A CA 1
ATOM 1436 C C . ARG A 1 195 ? -0.470 12.359 -5.436 1.00 96.19 195 ARG A C 1
ATOM 1438 O O . ARG A 1 195 ? -1.486 12.468 -6.115 1.00 96.19 195 ARG A O 1
ATOM 1445 N N . ILE A 1 196 ? -0.342 11.448 -4.468 1.00 95.12 196 ILE A N 1
ATOM 1446 C CA . ILE A 1 196 ? -1.383 10.471 -4.112 1.00 95.12 196 ILE A CA 1
ATOM 1447 C C . ILE A 1 196 ? -2.681 11.194 -3.767 1.00 95.12 196 ILE A C 1
ATOM 1449 O O . ILE A 1 196 ? -3.729 10.878 -4.324 1.00 95.12 196 ILE A O 1
ATOM 1453 N N . ALA A 1 197 ? -2.607 12.211 -2.905 1.00 91.19 197 ALA A N 1
ATOM 1454 C CA . ALA A 1 197 ? -3.779 12.978 -2.510 1.00 91.19 197 ALA A CA 1
ATOM 1455 C C . ALA A 1 197 ? -4.474 13.667 -3.696 1.00 91.19 197 ALA A C 1
ATOM 1457 O O . ALA A 1 197 ? -5.691 13.818 -3.643 1.00 91.19 197 ALA A O 1
ATOM 1458 N N . SER A 1 198 ? -3.741 14.067 -4.744 1.00 90.00 198 SER A N 1
ATOM 1459 C CA . SER A 1 198 ? -4.310 14.697 -5.946 1.00 90.00 198 SER A CA 1
ATOM 1460 C C . SER A 1 198 ? -4.774 13.723 -7.032 1.00 90.00 198 SER A C 1
ATOM 1462 O O . SER A 1 198 ? -5.741 14.014 -7.729 1.00 90.00 198 SER A O 1
ATOM 1464 N N . GLU A 1 199 ? -4.081 12.596 -7.206 1.00 88.69 199 GLU A N 1
ATOM 1465 C CA . GLU A 1 199 ? -4.278 11.669 -8.331 1.00 88.69 199 GLU A CA 1
ATOM 1466 C C . GLU A 1 199 ? -5.168 10.479 -7.953 1.00 88.69 199 GLU A C 1
ATOM 1468 O O . GLU A 1 199 ? -5.916 9.969 -8.784 1.00 88.69 199 GLU A O 1
ATOM 1473 N N . PHE A 1 200 ? -5.114 10.055 -6.690 1.00 79.69 200 PHE A N 1
ATOM 1474 C CA . PHE A 1 200 ? -5.758 8.843 -6.186 1.00 79.69 200 PHE A CA 1
ATOM 1475 C C . PHE A 1 200 ? -6.696 9.141 -5.020 1.00 79.69 200 PHE A C 1
ATOM 1477 O O . PHE A 1 200 ? -6.936 8.268 -4.188 1.00 79.69 200 PHE A O 1
ATOM 1484 N N . THR A 1 201 ? -7.239 10.365 -4.939 1.00 65.56 201 THR A N 1
ATOM 1485 C CA . THR A 1 201 ? -8.240 10.703 -3.924 1.00 65.56 201 THR A CA 1
ATOM 1486 C C . THR A 1 201 ? -9.358 9.656 -3.989 1.00 65.56 201 THR A C 1
ATOM 1488 O O . THR A 1 201 ? -10.062 9.594 -5.007 1.00 65.56 201 THR A O 1
ATOM 1491 N N . PRO A 1 202 ? -9.575 8.842 -2.936 1.00 59.75 202 PRO A N 1
ATOM 1492 C CA . PRO A 1 202 ? -10.779 8.040 -2.867 1.00 59.75 202 PRO A CA 1
ATOM 1493 C C . PRO A 1 202 ? -11.895 9.062 -2.867 1.00 59.75 202 PRO A C 1
ATOM 1495 O O . PRO A 1 202 ? -11.921 9.933 -1.997 1.00 59.75 202 PRO A O 1
ATOM 1498 N N . THR A 1 203 ? -12.726 9.033 -3.905 1.00 47.34 203 THR A N 1
ATOM 1499 C CA . THR A 1 203 ? -13.852 9.940 -4.074 1.00 47.34 203 THR A CA 1
ATOM 1500 C C . THR A 1 203 ? -14.632 9.939 -2.770 1.00 47.34 203 THR A C 1
ATOM 1502 O O . THR A 1 203 ? -15.425 9.033 -2.516 1.00 47.34 203 THR A O 1
ATOM 1505 N N . GLN A 1 204 ? -14.382 10.941 -1.921 1.00 49.41 204 GLN A N 1
ATOM 1506 C CA . GLN A 1 204 ? -15.288 11.265 -0.845 1.00 49.41 204 GLN A CA 1
ATOM 1507 C C . GLN A 1 204 ? -16.622 11.407 -1.544 1.00 49.41 204 GLN A C 1
ATOM 1509 O O . GLN A 1 204 ? -16.728 12.139 -2.532 1.00 49.41 204 GLN A O 1
ATOM 1514 N N . LEU A 1 205 ? -17.591 10.625 -1.086 1.00 40.66 205 LEU A N 1
ATOM 1515 C CA . LEU A 1 205 ? -18.978 10.770 -1.455 1.00 40.66 205 LEU A CA 1
ATOM 1516 C C . LEU A 1 205 ? -19.326 12.251 -1.282 1.00 40.66 205 LEU A C 1
ATOM 1518 O O . LEU A 1 205 ? -19.699 12.691 -0.196 1.00 40.66 205 LEU A O 1
ATOM 1522 N N . ILE A 1 206 ? -19.223 13.028 -2.364 1.00 36.75 206 ILE A N 1
ATOM 1523 C CA . ILE A 1 206 ? -20.086 14.172 -2.580 1.00 36.75 206 ILE A CA 1
ATOM 1524 C C . ILE A 1 206 ? -21.460 13.523 -2.639 1.00 36.75 206 ILE A C 1
ATOM 1526 O O . ILE A 1 206 ? -21.952 13.071 -3.669 1.00 36.75 206 ILE A O 1
ATOM 1530 N N . THR A 1 207 ? -22.047 13.378 -1.454 1.00 43.25 207 THR A N 1
ATOM 1531 C CA . THR A 1 207 ? -23.481 13.275 -1.320 1.00 43.25 207 THR A CA 1
ATOM 1532 C C . THR A 1 207 ? -23.958 14.611 -1.850 1.00 43.25 207 THR A C 1
ATOM 1534 O O . THR A 1 207 ? -23.997 15.608 -1.134 1.00 43.25 207 THR A O 1
ATOM 1537 N N . ILE A 1 208 ? -24.233 14.658 -3.150 1.00 46.41 208 ILE A N 1
ATOM 1538 C CA . ILE A 1 208 ? -25.191 15.602 -3.692 1.00 46.41 208 ILE A CA 1
ATOM 1539 C C . ILE A 1 208 ? -26.475 15.326 -2.920 1.00 46.41 208 ILE A C 1
ATOM 1541 O O . ILE A 1 208 ? -27.256 14.444 -3.272 1.00 46.41 208 ILE A O 1
ATOM 1545 N N . ILE A 1 209 ? -26.653 16.034 -1.801 1.00 50.25 209 ILE A N 1
ATOM 1546 C CA . ILE A 1 209 ? -27.961 16.203 -1.194 1.00 50.25 209 ILE A CA 1
ATOM 1547 C C . ILE A 1 209 ? -28.792 16.775 -2.334 1.00 50.25 209 ILE A C 1
ATOM 1549 O O . ILE A 1 209 ? -28.574 17.910 -2.759 1.00 50.25 209 ILE A O 1
ATOM 1553 N N . SER A 1 210 ? -29.651 15.942 -2.917 1.00 45.62 210 SER A N 1
ATOM 1554 C CA . SER A 1 210 ? -30.582 16.392 -3.939 1.00 45.62 210 SER A CA 1
ATOM 1555 C C . SER A 1 210 ? -31.417 17.480 -3.278 1.00 45.62 210 SER A C 1
ATOM 1557 O O . SER A 1 210 ? -32.153 17.213 -2.333 1.00 45.62 210 SER A O 1
ATOM 1559 N N . THR A 1 211 ? -31.268 18.724 -3.724 1.00 53.34 211 THR A N 1
ATOM 1560 C CA . THR A 1 211 ? -31.947 19.922 -3.201 1.00 53.34 211 THR A CA 1
ATOM 1561 C C . THR A 1 211 ? -33.451 19.934 -3.505 1.00 53.34 211 THR A C 1
ATOM 1563 O O . THR A 1 211 ? -34.062 20.988 -3.646 1.00 53.34 211 THR A O 1
ATOM 1566 N N . SER A 1 212 ? -34.078 18.765 -3.625 1.00 52.09 212 SER A N 1
ATOM 1567 C CA . SER A 1 212 ? -35.474 18.618 -4.027 1.00 52.09 212 SER A CA 1
ATOM 1568 C C . SER A 1 212 ? -36.454 18.561 -2.852 1.00 52.09 212 SER A C 1
ATOM 1570 O O . SER A 1 212 ? -37.653 18.567 -3.102 1.00 52.09 212 SER A O 1
ATOM 1572 N N . GLU A 1 213 ? -35.995 18.546 -1.593 1.00 56.28 213 GLU A N 1
ATOM 1573 C CA . GLU A 1 213 ? -36.892 18.368 -0.433 1.00 56.28 213 GLU A CA 1
ATOM 1574 C C . GLU A 1 213 ? -37.153 19.612 0.437 1.00 56.28 213 GLU A C 1
ATOM 1576 O O . GLU A 1 213 ? -37.913 19.519 1.396 1.00 56.28 213 GLU A O 1
ATOM 1581 N N . THR A 1 214 ? -36.644 20.804 0.113 1.00 54.25 214 THR A N 1
ATOM 1582 C CA . THR A 1 214 ? -36.963 22.013 0.906 1.00 54.25 214 THR A CA 1
ATOM 1583 C C . THR A 1 214 ? -37.183 23.259 0.058 1.00 54.25 214 THR A C 1
ATOM 1585 O O . THR A 1 214 ? -36.471 24.254 0.152 1.00 54.25 214 THR A O 1
ATOM 1588 N N . PHE A 1 215 ? -38.262 23.247 -0.720 1.00 50.81 215 PHE A N 1
ATOM 1589 C CA . PHE A 1 215 ? -38.995 24.484 -0.973 1.00 50.81 215 PHE A CA 1
ATOM 1590 C C . PHE A 1 215 ? -40.493 24.198 -1.032 1.00 50.81 215 PHE A C 1
ATOM 1592 O O . PHE A 1 215 ? -41.091 24.066 -2.095 1.00 50.81 215 PHE A O 1
ATOM 1599 N N . THR A 1 216 ? -41.104 24.080 0.143 1.00 57.91 216 THR A N 1
ATOM 1600 C CA . THR A 1 216 ? -42.550 24.239 0.295 1.00 57.91 216 THR A CA 1
ATOM 1601 C C . THR A 1 216 ? -42.828 25.736 0.147 1.00 57.91 216 THR A C 1
ATOM 1603 O O . THR A 1 216 ? -42.397 26.493 1.021 1.00 57.91 216 THR A O 1
ATOM 1606 N N . PRO A 1 217 ? -43.489 26.226 -0.918 1.00 50.34 217 PRO A N 1
ATOM 1607 C CA . PRO A 1 217 ? -43.922 27.612 -0.923 1.00 50.34 217 PRO A CA 1
ATOM 1608 C C . PRO A 1 217 ? -44.970 27.751 0.181 1.00 50.34 217 PRO A C 1
ATOM 1610 O O . PRO A 1 217 ? -46.076 27.222 0.074 1.00 50.34 217 PRO A O 1
ATOM 1613 N N . ALA A 1 218 ? -44.601 28.416 1.276 1.00 50.28 218 ALA A N 1
ATOM 1614 C CA . ALA A 1 218 ? -45.566 28.853 2.263 1.00 50.28 218 ALA A CA 1
ATOM 1615 C C . ALA A 1 218 ? -46.535 29.806 1.557 1.00 50.28 218 ALA A C 1
ATOM 1617 O O . ALA A 1 218 ? -46.159 30.880 1.086 1.00 50.28 218 ALA A O 1
ATOM 1618 N N . THR A 1 219 ? -47.775 29.349 1.429 1.00 46.81 219 THR A N 1
ATOM 1619 C CA . THR A 1 219 ? -48.919 30.126 0.979 1.00 46.81 219 THR A CA 1
ATOM 1620 C C . THR A 1 219 ? -49.019 31.401 1.820 1.00 46.81 219 THR A C 1
ATOM 1622 O O . THR A 1 219 ? -48.987 31.333 3.045 1.00 46.81 219 THR A O 1
ATOM 1625 N N . SER A 1 220 ? -49.096 32.535 1.121 1.00 48.06 220 SER A N 1
ATOM 1626 C CA . SER A 1 220 ? -49.451 33.896 1.542 1.00 48.06 220 SER A CA 1
ATOM 1627 C C . SER A 1 220 ? -49.604 34.167 3.044 1.00 48.06 220 SER A C 1
ATOM 1629 O O . SER A 1 220 ? -50.572 33.735 3.664 1.00 48.06 220 SER A O 1
ATOM 1631 N N . VAL A 1 221 ? -48.728 35.016 3.590 1.00 48.78 221 VAL A N 1
ATOM 1632 C CA . VAL A 1 221 ? -48.977 35.717 4.856 1.00 48.78 221 VAL A CA 1
ATOM 1633 C C . VAL A 1 221 ? -49.361 37.159 4.533 1.00 48.78 221 VAL A C 1
ATOM 1635 O O . VAL A 1 221 ? -48.547 37.934 4.031 1.00 48.78 221 VAL A O 1
ATOM 1638 N N . GLU A 1 222 ? -50.626 37.492 4.789 1.00 48.03 222 GLU A N 1
ATOM 1639 C CA . GLU A 1 222 ? -51.133 38.863 4.823 1.00 48.03 222 GLU A CA 1
ATOM 1640 C C . GLU A 1 222 ? -50.341 39.687 5.847 1.00 48.03 222 GLU A C 1
ATOM 1642 O O . GLU A 1 222 ? -50.195 39.316 7.012 1.00 48.03 222 GLU A O 1
ATOM 1647 N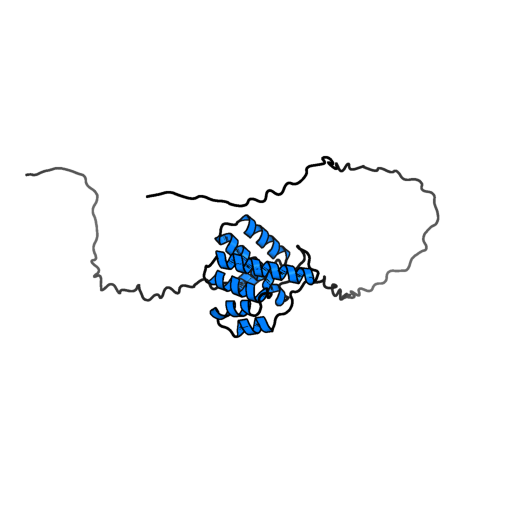 N . THR A 1 223 ? -49.823 40.829 5.409 1.00 39.25 223 THR A N 1
ATOM 1648 C CA . THR A 1 223 ? -49.147 41.805 6.261 1.00 39.25 223 THR A CA 1
ATOM 1649 C C . THR A 1 223 ? -50.172 42.554 7.111 1.00 39.25 223 THR A C 1
ATOM 1651 O O . THR A 1 223 ? -50.860 43.443 6.606 1.00 39.25 223 THR A O 1
ATOM 1654 N N . HIS A 1 224 ? -50.257 42.232 8.403 1.00 51.81 224 HIS A N 1
ATOM 1655 C CA . HIS A 1 224 ? -50.925 43.088 9.381 1.00 51.81 224 HIS A CA 1
ATOM 1656 C C . HIS A 1 224 ? -49.923 44.116 9.924 1.00 51.81 224 HIS A C 1
ATOM 1658 O O . HIS A 1 224 ? -49.049 43.805 10.730 1.00 51.81 224 HIS A O 1
ATOM 1664 N N . THR A 1 225 ? -50.032 45.341 9.414 1.00 48.97 225 THR A N 1
ATOM 1665 C CA . THR A 1 225 ? -49.319 46.529 9.892 1.00 48.97 225 THR A CA 1
ATOM 1666 C C . THR A 1 225 ? -49.948 47.028 11.187 1.00 48.97 225 THR A C 1
ATOM 1668 O O . THR A 1 225 ? -51.127 47.376 11.188 1.00 48.97 225 THR A O 1
ATOM 1671 N N . GLY A 1 226 ? -49.135 47.176 12.233 1.00 40.81 226 GLY A N 1
ATOM 1672 C CA . GLY A 1 226 ? -49.450 48.045 13.365 1.00 40.81 226 GLY A CA 1
ATOM 1673 C C . GLY A 1 226 ? -48.996 47.495 14.710 1.00 40.81 226 GLY A C 1
ATOM 1674 O O . GLY A 1 226 ? -49.774 46.859 15.404 1.00 40.81 226 GLY A O 1
ATOM 1675 N N . ASP A 1 227 ? -47.764 47.809 15.098 1.00 50.34 227 ASP A N 1
ATOM 1676 C CA . ASP A 1 227 ? -47.465 48.134 16.498 1.00 50.34 227 ASP A CA 1
ATOM 1677 C C . ASP A 1 227 ? -47.398 49.672 16.548 1.00 50.34 227 ASP A C 1
ATOM 1679 O O . ASP A 1 227 ? -46.933 50.273 15.564 1.00 50.34 227 ASP A O 1
ATOM 1683 N N . PRO A 1 228 ? -47.902 50.349 17.597 1.00 55.66 228 PRO A N 1
ATOM 1684 C CA . PRO A 1 228 ? -46.972 50.593 18.698 1.00 55.66 228 PRO A CA 1
ATOM 1685 C C . PRO A 1 228 ? -47.567 50.787 20.112 1.00 55.66 228 PRO A C 1
ATOM 1687 O O . PRO A 1 228 ? -48.698 51.239 20.289 1.00 55.66 228 PRO A O 1
ATOM 1690 N N . LEU A 1 229 ? -46.656 50.643 21.085 1.00 41.84 229 LEU A N 1
ATOM 1691 C CA . LEU A 1 229 ? -46.616 51.233 22.438 1.00 41.84 229 LEU A CA 1
ATOM 1692 C C . LEU A 1 229 ? -47.502 50.606 23.540 1.00 41.84 229 LEU A C 1
ATOM 1694 O O . LEU A 1 229 ? -48.713 50.792 23.554 1.00 41.84 229 LEU A O 1
ATOM 1698 N N . ALA A 1 230 ? -46.864 50.071 24.594 1.00 44.44 230 ALA A N 1
ATOM 1699 C CA . ALA A 1 230 ? -46.761 50.748 25.903 1.00 44.44 230 ALA A CA 1
ATOM 1700 C C . ALA A 1 230 ? -46.013 49.910 26.971 1.00 44.44 230 ALA A C 1
ATOM 1702 O O . ALA A 1 230 ? -45.988 48.685 26.938 1.00 44.44 230 ALA A O 1
ATOM 1703 N N . GLU A 1 231 ? -45.400 50.649 27.897 1.00 49.19 231 GLU A N 1
ATOM 1704 C CA . GLU A 1 231 ? -44.529 50.310 29.035 1.00 49.19 231 GLU A CA 1
ATOM 1705 C C . GLU A 1 231 ? -44.982 49.210 30.026 1.00 49.19 231 GLU A C 1
ATOM 1707 O O . GLU A 1 231 ? -46.166 48.887 30.122 1.00 49.19 231 GLU A O 1
ATOM 1712 N N . PRO A 1 232 ? -44.041 48.693 30.852 1.00 55.34 232 PRO A N 1
ATOM 1713 C CA . PRO A 1 232 ? -44.311 47.699 31.879 1.00 55.34 232 PRO A CA 1
ATOM 1714 C C . PRO A 1 232 ? -44.838 48.362 33.161 1.00 55.34 232 PRO A C 1
ATOM 1716 O O . PRO A 1 232 ? -44.163 49.196 33.764 1.00 55.34 232 PRO A O 1
ATOM 1719 N N . ALA A 1 233 ? -46.013 47.939 33.627 1.00 45.28 233 ALA A N 1
ATOM 1720 C CA . ALA A 1 233 ? -46.524 48.305 34.943 1.00 45.28 233 ALA A CA 1
ATOM 1721 C C . ALA A 1 233 ? -46.947 47.068 35.742 1.00 45.28 233 ALA A C 1
ATOM 1723 O O . ALA A 1 233 ? -47.492 46.097 35.224 1.00 45.28 233 ALA A O 1
ATOM 1724 N N . ALA A 1 234 ? -46.601 47.143 37.019 1.00 43.44 234 ALA A N 1
ATOM 1725 C CA . ALA A 1 234 ? -46.639 46.118 38.037 1.00 43.44 234 ALA A CA 1
ATOM 1726 C C . ALA A 1 234 ? -48.023 45.506 38.318 1.00 43.44 234 ALA A C 1
ATOM 1728 O O . ALA A 1 234 ? -49.045 46.181 38.301 1.00 43.44 234 ALA A O 1
ATOM 1729 N N . SER A 1 235 ? -47.972 44.218 38.670 1.00 49.75 235 SER A N 1
ATOM 1730 C CA . SER A 1 235 ? -48.624 43.573 39.818 1.00 49.75 235 SER A CA 1
ATOM 1731 C C . SER A 1 235 ? -49.652 44.406 40.599 1.00 49.75 235 SER A C 1
ATOM 1733 O O . SER A 1 235 ? -49.250 45.284 41.357 1.00 49.75 235 SER A O 1
ATOM 1735 N N . ASP A 1 236 ? -50.928 44.005 40.556 1.00 42.62 236 ASP A N 1
ATOM 1736 C CA . ASP A 1 236 ? -51.732 43.816 41.772 1.00 42.62 236 ASP A CA 1
ATOM 1737 C C . ASP A 1 236 ? -52.969 42.920 41.542 1.00 42.62 236 ASP A C 1
ATOM 1739 O O . ASP A 1 236 ? -53.600 42.955 40.490 1.00 42.62 236 ASP A O 1
ATOM 1743 N N . ALA A 1 237 ? -53.278 42.176 42.603 1.00 43.62 237 ALA A N 1
ATOM 1744 C CA . ALA A 1 237 ? -54.581 41.756 43.113 1.00 43.62 237 ALA A CA 1
ATOM 1745 C C . ALA A 1 237 ? -55.569 40.868 42.319 1.00 43.62 237 ALA A C 1
ATOM 1747 O O . ALA A 1 237 ? -56.140 41.254 41.304 1.00 43.62 237 ALA A O 1
ATOM 1748 N N . ALA A 1 238 ? -55.943 39.801 43.052 1.00 42.59 238 ALA A N 1
ATOM 1749 C CA . ALA A 1 238 ? -57.285 39.216 43.215 1.00 42.59 238 ALA A CA 1
ATOM 1750 C C . ALA A 1 238 ? -57.815 38.346 42.062 1.00 42.59 238 ALA A C 1
ATOM 1752 O O . ALA A 1 238 ? -57.545 38.599 40.901 1.00 42.59 238 ALA A O 1
ATOM 1753 N N . ALA A 1 239 ? -58.655 37.332 42.250 1.00 42.78 239 ALA A N 1
ATOM 1754 C CA . ALA A 1 239 ? -59.194 36.533 43.355 1.00 42.78 239 ALA A CA 1
ATOM 1755 C C . ALA A 1 239 ? -60.211 35.573 42.676 1.00 42.78 239 ALA A C 1
ATOM 1757 O O . ALA A 1 239 ? -60.615 35.832 41.542 1.00 42.78 239 ALA A O 1
ATOM 1758 N N . GLY A 1 240 ? -60.670 34.534 43.378 1.00 39.62 240 GLY A N 1
ATOM 1759 C CA . GLY A 1 240 ? -61.876 33.762 43.017 1.00 39.62 240 GLY A CA 1
ATOM 1760 C C . GLY A 1 240 ? -61.574 32.297 42.700 1.00 39.62 240 GLY A C 1
ATOM 1761 O O . GLY A 1 240 ? -60.852 32.027 41.748 1.00 39.62 240 GLY A O 1
ATOM 1762 N N . GLU A 1 241 ? -61.909 31.368 43.604 1.00 47.19 241 GLU A N 1
ATOM 1763 C CA . GLU A 1 241 ? -63.212 30.649 43.675 1.00 47.19 241 GLU A CA 1
ATOM 1764 C C . GLU A 1 241 ? -63.206 29.485 42.659 1.00 47.19 241 GLU A C 1
ATOM 1766 O O . GLU A 1 241 ? -62.890 29.685 41.492 1.00 47.19 241 GLU A O 1
ATOM 1771 N N . ASP A 1 242 ? -63.390 28.218 43.029 1.00 46.03 242 ASP A N 1
ATOM 1772 C CA . ASP A 1 242 ? -64.345 27.595 43.961 1.00 46.03 242 ASP A CA 1
ATOM 1773 C C . ASP A 1 242 ? -63.740 26.305 44.565 1.00 46.03 242 ASP A C 1
ATOM 1775 O O . ASP A 1 242 ? -63.003 25.598 43.829 1.00 46.03 242 ASP A O 1
#

Foldseek 3Di:
DDDDDDDDDDDPDDDDDDDDDDDDDDDDDDDDDDDDDDDDDDDDDDDDDDDDDDPDPPPPPPPCVPPPDLQQFFDDDVVLVVQVVVDDLVCLVVSCVVVVLQLQSLLSQLLSCVLVVVLVSNLVSLVSSLVSRVVRSVVSVDDQLDANDPVHVRSLSNLSSLQSNLVSCVVVVVVVSNVVSVVSSCSRPVCSVVCCCVPVPSPDPPPPPPPPPDDDPDPDDDDDDDDDDDDDDDDDDDDDDD

InterPro domains:
  IPR014487 Protein of unknown function DUF3151 [PF11349] (69-192)

Secondary structure (DSSP, 8-state):
-------------------------------------------PPPP--------------------------PPP-HHHHHHHHHS-GGGHHHHHHH-TT-HHHHHHHHHHHHHTT-HHHHHHHHHHHHHHHHHHHHHTT--TTS---TTSTTTHHHHHHHHHHHHHHHHTT-HHHHHHHHHHHHHH-TTHHHHHHHHS----------TTS-----------------------------

Organism: NCBI:txid2080742

Nearest PDB structures (foldseek):
  7x9r-assembly1_A  TM=8.284E-01  e=1.436E+00  Listeria monocytogenes
  4uqy-assembly1_A  TM=4.126E-01  e=1.436E+00  Pseudomonas aeruginosa PAO1
  4eba-assembly1_A  TM=5.246E-01  e=9.251E+00  Kluyveromyces lactis NRRL Y-1140
  8gh3-assembly1_F  TM=3.646E-01  e=6.563E+00  Trypanosoma cruzi cruzi

Radius of gyration: 37.39 Å; Cα contacts (8 Å, |Δi|>4): 194; chains: 1; bounding box: 131×84×66 Å